Protein AF-A0ABD3CJ69-F1 (afdb_monomer)

Mean predicted aligned error: 11.93 Å

Foldseek 3Di:
DPDDPDDDDWWFADLVRPDICDDVNVPPQADPPPRHGQFDADPPDRDTDGNDTDDAPCVDPLVVVVCVVCVVQVVDLLAWEKEWEWDWDDPPDPDQQQKIKIFIWIWTSSDPPVPRPDPVRTDRPDIDIGSHDCLVCVVVRCVVVVVVLVCLAPVADFDADPVVRDTDRHHYHYSYYDYDLVVCCSVVVFPCDDCQNDVVCGVNDPDDPPD

pLDDT: mean 81.57, std 15.13, range [33.56, 97.94]

InterPro domains:
  IPR004242 Transposon, En/Spm-like [PF02992] (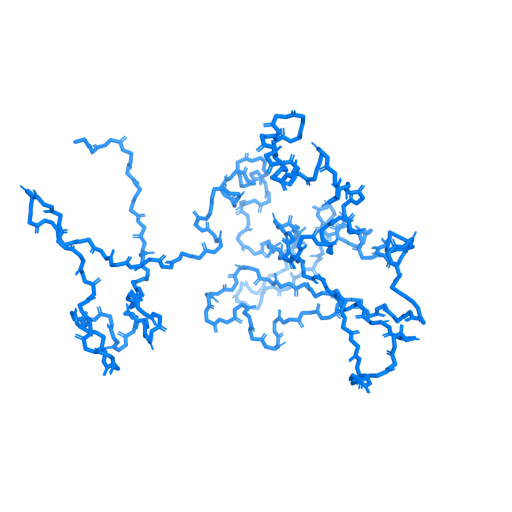53-208)

Structure (mmCIF, N/CA/C/O backbone):
data_AF-A0ABD3CJ69-F1
#
_entry.id   AF-A0ABD3CJ69-F1
#
loop_
_atom_site.group_PDB
_atom_site.id
_atom_site.type_symbol
_atom_site.label_atom_id
_atom_site.label_alt_id
_atom_site.label_comp_id
_atom_site.label_asym_id
_atom_site.label_entity_id
_atom_site.label_seq_id
_atom_site.pdbx_PDB_ins_code
_atom_site.Cartn_x
_atom_site.Cartn_y
_atom_site.Cartn_z
_atom_site.occupancy
_atom_site.B_iso_or_equiv
_atom_site.auth_seq_id
_atom_site.auth_comp_id
_atom_site.auth_asym_id
_atom_site.auth_atom_id
_atom_site.pdbx_PDB_model_num
ATOM 1 N N . MET A 1 1 ? 7.231 -4.859 33.880 1.00 34.81 1 MET A N 1
ATOM 2 C CA . MET A 1 1 ? 7.545 -3.748 32.955 1.00 34.81 1 MET A CA 1
ATOM 3 C C . MET A 1 1 ? 6.346 -3.533 32.044 1.00 34.81 1 MET A C 1
ATOM 5 O O . MET A 1 1 ? 6.160 -4.265 31.084 1.00 34.81 1 MET A O 1
ATOM 9 N N . THR A 1 2 ? 5.494 -2.590 32.431 1.00 33.56 2 THR A N 1
ATOM 10 C CA . THR A 1 2 ? 4.162 -2.290 31.882 1.00 33.56 2 THR A CA 1
ATOM 11 C C . THR A 1 2 ? 4.032 -0.765 31.864 1.00 33.56 2 THR A C 1
ATOM 13 O O . THR A 1 2 ? 3.443 -0.199 32.774 1.00 33.56 2 THR A O 1
ATOM 16 N N . TYR A 1 3 ? 4.685 -0.093 30.904 1.00 35.19 3 TYR A N 1
ATOM 17 C CA . TYR A 1 3 ? 4.727 1.383 30.841 1.00 35.19 3 TYR A CA 1
ATOM 18 C C . TYR A 1 3 ? 4.700 1.979 29.417 1.00 35.19 3 TYR A C 1
ATOM 20 O O . TYR A 1 3 ? 5.084 3.123 29.213 1.00 35.19 3 TYR A O 1
ATOM 28 N N . LEU A 1 4 ? 4.217 1.229 28.422 1.00 34.47 4 LEU A N 1
ATOM 29 C CA . LEU A 1 4 ? 3.941 1.732 27.068 1.00 34.47 4 LEU A CA 1
ATOM 30 C C . LEU A 1 4 ? 2.672 1.051 26.551 1.00 34.47 4 LEU A C 1
ATOM 32 O O . LEU A 1 4 ? 2.780 0.055 25.850 1.00 34.47 4 LEU A O 1
ATOM 36 N N . GLY A 1 5 ? 1.492 1.517 26.970 1.00 33.56 5 GLY A N 1
ATOM 37 C CA . GLY A 1 5 ? 0.166 0.944 26.676 1.00 33.56 5 GLY A CA 1
ATOM 38 C C . GLY A 1 5 ? -0.154 0.722 25.188 1.00 33.56 5 GLY A C 1
ATOM 39 O O . GLY A 1 5 ? -0.976 1.422 24.615 1.00 33.56 5 GLY A O 1
ATOM 40 N N . LEU A 1 6 ? 0.479 -0.277 24.577 1.00 39.75 6 LEU A N 1
ATOM 41 C CA . LEU A 1 6 ? 0.302 -0.752 23.209 1.00 39.75 6 LEU A CA 1
ATOM 42 C C . LEU A 1 6 ? -0.598 -1.993 23.243 1.00 39.75 6 LEU A C 1
ATOM 44 O O . LEU A 1 6 ? -0.116 -3.122 23.144 1.00 39.75 6 LEU A O 1
ATOM 48 N N . GLY A 1 7 ? -1.900 -1.795 23.440 1.00 35.28 7 GLY A N 1
ATOM 49 C CA . GLY A 1 7 ? -2.879 -2.836 23.128 1.00 35.28 7 GLY A CA 1
ATOM 50 C C . GLY A 1 7 ? -3.082 -2.890 21.614 1.00 35.28 7 GLY A C 1
ATOM 51 O O . GLY A 1 7 ? -3.358 -1.859 21.011 1.00 35.28 7 GLY A O 1
ATOM 52 N N . TYR A 1 8 ? -2.908 -4.058 20.997 1.00 58.78 8 TYR A N 1
ATOM 53 C CA . TYR A 1 8 ? -3.178 -4.296 19.575 1.00 58.78 8 TYR A CA 1
ATOM 54 C C . TYR A 1 8 ? -3.868 -5.651 19.394 1.00 58.78 8 TYR A C 1
ATOM 56 O O . TYR A 1 8 ? -3.633 -6.575 20.179 1.00 58.78 8 TYR A O 1
ATOM 64 N N . GLU A 1 9 ? -4.678 -5.792 18.346 1.00 58.91 9 GLU A N 1
ATOM 65 C CA . GLU A 1 9 ? -5.227 -7.086 17.938 1.00 58.91 9 GLU A CA 1
ATOM 66 C C . GLU A 1 9 ? -4.245 -7.778 16.993 1.00 58.91 9 GLU A C 1
ATOM 68 O O . GLU A 1 9 ? -3.838 -7.240 15.968 1.00 58.91 9 GLU A O 1
ATOM 73 N N . CYS A 1 10 ? -3.802 -8.974 17.364 1.00 73.00 10 CYS A N 1
ATOM 74 C CA . CYS A 1 10 ? -2.861 -9.757 16.577 1.00 73.00 10 CYS A CA 1
ATOM 75 C C . CYS A 1 10 ? -3.543 -10.992 16.020 1.00 73.00 10 CYS A C 1
ATOM 77 O O . CYS A 1 10 ? -4.100 -11.790 16.774 1.00 73.00 10 CYS A O 1
ATOM 79 N N . ILE A 1 11 ? -3.425 -11.200 14.709 1.00 84.31 11 ILE A N 1
ATOM 80 C CA . ILE A 1 11 ? -3.911 -12.426 14.082 1.00 84.31 11 ILE A CA 1
ATOM 81 C C . ILE A 1 11 ? -2.809 -13.472 14.194 1.00 84.31 11 ILE A C 1
ATOM 83 O O . ILE A 1 11 ? -1.708 -13.297 13.671 1.00 84.31 11 ILE A O 1
ATOM 87 N N . HIS A 1 12 ? -3.077 -14.568 14.901 1.00 90.12 12 HIS A N 1
ATOM 88 C CA . HIS A 1 12 ? -2.095 -15.642 15.020 1.00 90.12 12 HIS A CA 1
ATOM 89 C C . HIS A 1 12 ? -2.142 -16.507 13.758 1.00 90.12 12 HIS A C 1
ATOM 91 O O . HIS A 1 12 ? -3.216 -16.797 13.231 1.00 90.12 12 HIS A O 1
ATOM 97 N N . ALA A 1 13 ? -0.982 -16.964 13.305 1.00 89.31 13 ALA A N 1
ATOM 98 C CA . ALA A 1 13 ? -0.857 -17.886 12.183 1.00 89.31 13 ALA A CA 1
ATOM 99 C C . ALA A 1 13 ? -0.217 -19.200 12.641 1.00 89.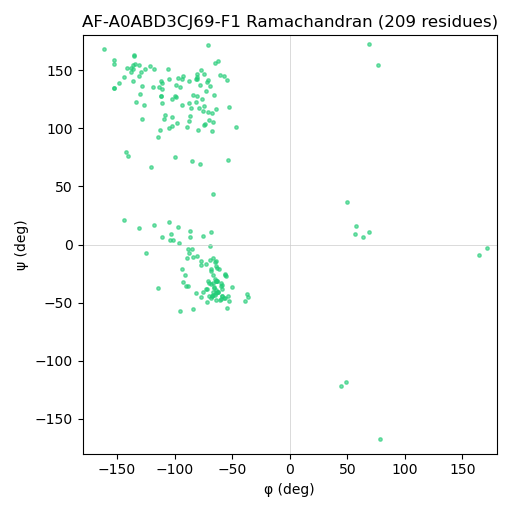31 13 ALA A C 1
ATOM 101 O O . ALA A 1 13 ? 0.564 -19.242 13.600 1.00 89.31 13 ALA A O 1
ATOM 102 N N . CYS A 1 14 ? -0.567 -20.290 11.959 1.00 91.38 14 CYS A N 1
ATOM 103 C CA . CYS A 1 14 ? 0.079 -21.583 12.143 1.00 91.38 14 CYS A CA 1
ATOM 104 C C . CYS A 1 14 ? 1.594 -21.475 11.904 1.00 91.38 14 CYS A C 1
ATOM 106 O O . CYS A 1 14 ? 2.044 -20.764 11.010 1.00 91.38 14 CYS A O 1
ATOM 108 N N . LYS A 1 15 ? 2.389 -22.246 12.657 1.00 90.62 15 LYS A N 1
ATOM 109 C CA . LYS A 1 15 ? 3.843 -22.366 12.461 1.00 90.62 15 LYS A CA 1
ATOM 110 C C . LYS A 1 15 ? 4.227 -22.672 11.001 1.00 90.62 15 LYS A C 1
ATOM 112 O O . LYS A 1 15 ? 5.243 -22.162 10.536 1.00 90.62 15 LYS A O 1
ATOM 117 N N . TYR A 1 16 ? 3.418 -23.480 10.316 1.00 89.88 16 TYR A N 1
ATOM 118 C CA . TYR A 1 16 ? 3.623 -23.938 8.937 1.00 89.88 16 TYR A CA 1
ATOM 119 C C . TYR A 1 16 ? 2.702 -23.238 7.922 1.00 89.88 16 TYR A C 1
ATOM 121 O O . TYR A 1 16 ? 2.449 -23.782 6.855 1.00 89.88 16 TYR A O 1
ATOM 129 N N . ASP A 1 17 ? 2.146 -22.073 8.277 1.00 83.06 17 ASP A N 1
ATOM 130 C CA . ASP A 1 17 ? 1.289 -21.242 7.412 1.00 83.06 17 ASP A CA 1
ATOM 131 C C . ASP A 1 17 ? 0.025 -21.937 6.871 1.00 83.06 17 ASP A C 1
ATOM 133 O O . ASP A 1 17 ? -0.631 -21.431 5.969 1.00 83.06 17 ASP A O 1
ATOM 137 N N . CYS A 1 18 ? -0.375 -23.072 7.455 1.00 88.81 18 CYS A N 1
ATOM 138 C CA . CYS A 1 18 ? -1.531 -23.830 6.975 1.00 88.81 18 CYS A CA 1
ATOM 139 C C . CYS A 1 18 ? -2.869 -23.122 7.245 1.00 88.81 18 CYS A C 1
ATOM 141 O O . CYS A 1 18 ? -3.815 -23.287 6.490 1.00 88.81 18 CYS A O 1
ATOM 143 N N . ALA A 1 19 ? -2.981 -22.372 8.346 1.00 87.56 19 ALA A N 1
ATOM 144 C CA . ALA A 1 19 ? -4.220 -21.696 8.721 1.00 87.56 19 ALA A CA 1
ATOM 145 C C . ALA A 1 19 ? -3.966 -20.438 9.559 1.00 87.56 19 ALA A C 1
ATOM 147 O O . ALA A 1 19 ? -2.966 -20.343 10.284 1.00 87.56 19 ALA A O 1
ATOM 148 N N . LEU A 1 20 ? -4.927 -19.515 9.504 1.00 89.06 20 LEU A N 1
ATOM 149 C CA . LEU A 1 20 ? -5.032 -18.364 10.396 1.00 89.06 20 LEU A CA 1
ATOM 150 C C . LEU A 1 20 ? -5.980 -18.684 11.551 1.00 89.06 20 LEU A C 1
ATOM 152 O O . LEU A 1 20 ? -7.067 -19.222 11.345 1.00 89.06 20 LEU A O 1
ATOM 156 N N . PHE A 1 21 ? -5.583 -18.313 12.765 1.00 89.56 21 PHE A N 1
ATOM 157 C CA . PHE A 1 21 ? -6.436 -18.376 13.949 1.00 89.56 21 PHE A CA 1
ATOM 158 C C . PHE A 1 21 ? -7.284 -17.106 14.016 1.00 89.56 21 PHE A C 1
ATOM 160 O O . PHE A 1 21 ? -7.020 -16.204 14.814 1.00 89.56 21 PHE A O 1
ATOM 167 N N . TRP A 1 22 ? -8.259 -17.025 13.116 1.00 86.31 22 TRP A N 1
ATOM 168 C CA . TRP A 1 22 ? -9.117 -15.863 12.902 1.00 86.31 22 TRP A CA 1
ATOM 169 C C . TRP A 1 22 ? -10.557 -16.303 12.606 1.00 86.31 22 TRP A C 1
ATOM 171 O O . TRP A 1 22 ? -10.756 -17.404 12.086 1.00 86.31 22 TRP A O 1
ATOM 181 N N . LYS A 1 23 ? -11.551 -15.462 12.938 1.00 86.12 23 LYS A N 1
ATOM 182 C CA . LYS A 1 23 ? -12.995 -15.759 12.815 1.00 86.12 23 LYS A CA 1
ATOM 183 C C . LYS A 1 23 ? -13.361 -17.123 13.418 1.00 86.12 23 LYS A C 1
ATOM 185 O O . LYS A 1 23 ? -13.142 -17.330 14.608 1.00 86.12 23 LYS A O 1
ATOM 190 N N . GLU A 1 24 ? -13.874 -18.070 12.627 1.00 89.06 24 GLU A N 1
ATOM 191 C CA . GLU A 1 24 ? -14.234 -19.415 13.099 1.00 89.06 24 GLU A CA 1
ATOM 192 C C . GLU A 1 24 ? -13.077 -20.161 13.784 1.00 89.06 24 GLU A C 1
ATOM 194 O O . GLU A 1 24 ? -13.303 -20.964 14.689 1.00 89.06 24 GLU A O 1
ATOM 199 N N . ASN A 1 25 ? -11.834 -19.846 13.417 1.00 88.69 25 ASN A N 1
ATOM 200 C CA . ASN A 1 25 ? -10.636 -20.492 13.942 1.00 88.69 25 ASN A CA 1
ATOM 201 C C . ASN A 1 25 ? -9.985 -19.710 15.095 1.00 88.69 25 ASN A C 1
ATOM 203 O O . ASN A 1 25 ? -8.949 -20.130 15.614 1.00 88.69 25 ASN A O 1
ATOM 207 N N . GLU A 1 26 ? -10.556 -18.574 15.512 1.00 88.31 26 GLU A N 1
ATOM 208 C CA . GLU A 1 26 ? -9.970 -17.682 16.524 1.00 88.31 26 GLU A CA 1
ATOM 209 C C . GLU A 1 26 ? -9.753 -18.382 17.870 1.00 88.31 26 GLU A C 1
ATOM 211 O O . GLU A 1 26 ? -8.755 -18.133 18.549 1.00 88.31 26 GLU A O 1
ATOM 216 N N . LYS A 1 27 ? -10.660 -19.288 18.248 1.00 92.69 27 LYS A N 1
ATOM 217 C CA . LYS A 1 27 ? -10.621 -19.997 19.536 1.00 92.69 27 LYS A CA 1
ATOM 218 C C . LYS A 1 27 ? -9.806 -21.291 19.507 1.00 92.69 27 LYS A C 1
ATOM 220 O O . LYS A 1 27 ? -9.642 -21.918 20.549 1.00 92.69 27 LYS A O 1
ATOM 225 N N . LEU A 1 28 ? -9.290 -21.703 18.348 1.00 93.50 28 LEU A N 1
ATOM 226 C CA . LEU A 1 28 ? -8.527 -22.943 18.245 1.00 93.50 28 LEU A CA 1
ATOM 227 C C . LEU A 1 28 ? -7.150 -22.805 18.915 1.00 93.50 28 LEU A C 1
ATOM 229 O O . LEU A 1 28 ? -6.468 -21.779 18.797 1.00 93.50 28 LEU A O 1
ATOM 233 N N . GLU A 1 29 ? -6.736 -23.864 19.614 1.00 94.25 29 GLU A N 1
ATOM 234 C CA . GLU A 1 29 ? -5.390 -23.991 20.191 1.00 94.25 29 GLU A CA 1
ATOM 235 C C . GLU A 1 29 ? -4.418 -24.729 19.262 1.00 94.25 29 GLU A C 1
ATOM 237 O O . GLU A 1 29 ? -3.204 -24.561 19.379 1.00 94.25 29 GLU A O 1
ATOM 242 N N . THR A 1 30 ? -4.936 -25.510 18.317 1.00 94.81 30 THR A N 1
ATOM 243 C CA . THR A 1 30 ? -4.167 -26.256 17.319 1.00 94.81 30 THR A CA 1
ATOM 244 C C . THR A 1 30 ? -4.647 -25.908 15.919 1.00 94.81 30 THR A C 1
ATOM 246 O O . THR A 1 30 ? -5.795 -25.524 15.702 1.00 94.81 30 THR A O 1
ATOM 249 N N . CYS A 1 31 ? -3.744 -25.993 14.947 1.00 93.12 31 CYS A N 1
ATOM 250 C CA . CYS A 1 31 ? -4.088 -25.749 13.557 1.00 93.12 31 CYS A CA 1
ATOM 251 C C . CYS A 1 31 ? -5.063 -26.832 13.059 1.00 93.12 31 CYS A C 1
ATOM 253 O O . CYS A 1 31 ? -4.725 -28.012 13.157 1.00 93.12 31 CYS A O 1
ATOM 255 N N . PRO A 1 32 ? -6.208 -26.468 12.455 1.00 94.69 3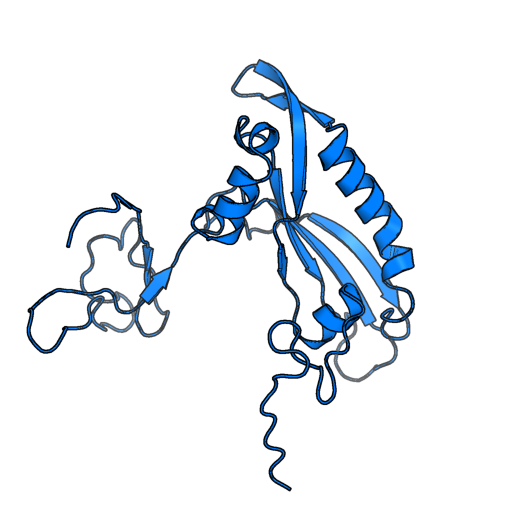2 PRO A N 1
ATOM 256 C CA . PRO A 1 32 ? -7.191 -27.445 11.983 1.00 94.69 32 PRO A CA 1
ATOM 257 C C . PRO A 1 32 ? -6.665 -28.356 10.859 1.00 94.69 32 PRO A C 1
ATOM 259 O O . PRO A 1 32 ? -7.222 -29.423 10.633 1.00 94.69 32 PRO A O 1
ATOM 262 N N . ILE A 1 33 ? -5.583 -27.961 10.176 1.00 93.50 33 ILE A N 1
ATOM 263 C CA . ILE A 1 33 ? -5.015 -28.695 9.036 1.00 93.50 33 ILE A CA 1
ATOM 264 C C . ILE A 1 33 ? -3.872 -29.614 9.472 1.00 93.50 33 ILE A C 1
ATOM 266 O O . ILE A 1 33 ? -3.920 -30.818 9.251 1.00 93.50 33 ILE A O 1
ATOM 270 N N . CYS A 1 34 ? -2.832 -29.058 10.100 1.00 94.69 34 CYS A N 1
ATOM 271 C CA . CYS A 1 34 ? -1.615 -29.807 10.434 1.00 94.69 34 CYS A CA 1
ATOM 272 C C . CYS A 1 34 ? -1.512 -30.195 11.914 1.00 94.69 34 CYS A C 1
ATOM 274 O O . CYS A 1 34 ? -0.469 -30.689 12.340 1.00 94.69 34 CYS A O 1
ATOM 276 N N . GLN A 1 35 ? -2.542 -29.901 12.718 1.00 93.81 35 GLN A N 1
ATOM 277 C CA . GLN A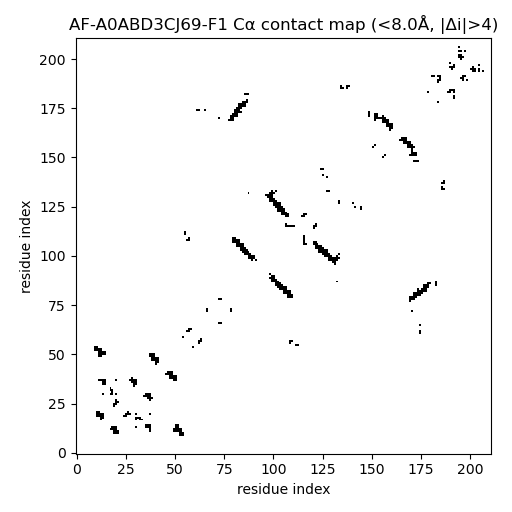 1 35 ? -2.630 -30.205 14.156 1.00 93.81 35 GLN A CA 1
ATOM 278 C C . GLN A 1 35 ? -1.494 -29.631 15.020 1.00 93.81 35 GLN A C 1
ATOM 280 O O . GLN A 1 35 ? -1.399 -29.900 16.215 1.00 93.81 35 GLN A O 1
ATOM 285 N N . THR A 1 36 ? -0.644 -28.777 14.446 1.00 93.44 36 THR A N 1
ATOM 286 C CA . THR A 1 36 ? 0.444 -28.123 15.171 1.00 93.44 36 THR A CA 1
ATOM 287 C C . THR A 1 36 ? -0.121 -27.084 16.134 1.00 93.44 36 THR A C 1
ATOM 289 O O . THR A 1 36 ? -1.060 -26.360 15.796 1.00 93.44 36 THR A O 1
ATOM 292 N N . SER A 1 37 ? 0.476 -26.982 17.323 1.00 93.25 37 SER A N 1
ATOM 293 C CA . SER A 1 37 ? 0.120 -25.982 18.333 1.00 93.25 37 SER A CA 1
ATOM 294 C C . SER A 1 37 ? 0.165 -24.555 17.772 1.00 93.25 37 SER A C 1
ATOM 296 O O . SER A 1 37 ? 1.071 -24.187 17.021 1.00 93.25 37 SER A O 1
ATOM 298 N N . ARG A 1 38 ? -0.793 -23.723 18.186 1.00 92.81 38 ARG A N 1
ATOM 299 C CA . ARG A 1 38 ? -0.778 -22.262 18.005 1.00 92.81 38 ARG A CA 1
ATOM 300 C C . ARG A 1 38 ? 0.353 -21.601 18.788 1.00 92.81 38 ARG A C 1
ATOM 302 O O . ARG A 1 38 ? 0.858 -20.552 18.386 1.00 92.81 38 ARG A O 1
ATOM 309 N N . TRP A 1 39 ? 0.730 -22.205 19.911 1.00 93.25 39 TRP A N 1
ATOM 310 C CA . TRP A 1 39 ? 1.591 -21.621 20.930 1.00 93.25 39 TRP A CA 1
ATOM 311 C C . TRP A 1 39 ? 2.959 -22.301 20.980 1.00 93.25 39 TRP A C 1
ATOM 313 O O . TRP A 1 39 ? 3.041 -23.529 20.970 1.00 93.25 39 TRP A O 1
ATOM 323 N N . LYS A 1 40 ? 4.010 -21.496 21.137 1.00 89.25 40 LYS A N 1
ATOM 324 C CA . LYS A 1 40 ? 5.320 -21.921 21.634 1.00 89.25 40 LYS A CA 1
ATOM 325 C C . LYS A 1 40 ? 5.389 -21.708 23.148 1.00 89.25 40 LYS A C 1
ATOM 327 O O . LYS A 1 40 ? 4.863 -20.717 23.666 1.00 89.25 40 LYS A O 1
ATOM 332 N N . LEU A 1 41 ? 6.037 -22.640 23.839 1.00 79.81 41 LEU A N 1
ATOM 333 C CA . LEU A 1 41 ? 6.368 -22.512 25.256 1.00 79.81 41 LEU A CA 1
ATOM 334 C C . LEU A 1 41 ? 7.638 -21.664 25.393 1.00 79.81 41 LEU A C 1
ATOM 336 O O . LEU A 1 41 ? 8.529 -21.737 24.551 1.00 79.81 41 LEU A O 1
ATOM 340 N N . ASN A 1 42 ? 7.688 -20.824 26.423 1.00 72.56 42 ASN A N 1
ATOM 341 C CA . ASN A 1 42 ? 8.879 -20.059 26.782 1.00 72.56 42 ASN A CA 1
ATOM 342 C C . ASN A 1 42 ? 9.536 -20.746 27.990 1.00 72.56 42 ASN A C 1
ATOM 344 O O . ASN A 1 42 ? 8.838 -20.942 28.992 1.00 72.56 42 ASN A O 1
ATOM 348 N N . ASP A 1 43 ? 10.826 -21.090 27.888 1.00 60.03 43 ASP A N 1
ATOM 349 C CA . ASP A 1 43 ? 11.599 -22.029 28.740 1.00 60.03 43 ASP A CA 1
ATOM 350 C C . ASP A 1 43 ? 11.818 -21.593 30.210 1.00 60.03 43 ASP A C 1
ATOM 352 O O . ASP A 1 43 ? 12.891 -21.739 30.784 1.00 60.03 43 ASP A O 1
ATOM 356 N N . GLY A 1 44 ? 10.792 -21.064 30.871 1.00 63.38 44 GLY A N 1
ATOM 357 C CA . GLY A 1 44 ? 10.858 -20.735 32.297 1.00 63.38 44 GLY A CA 1
ATOM 358 C C . GLY A 1 44 ? 9.678 -19.948 32.858 1.00 63.38 44 GLY A C 1
ATOM 359 O O . GLY A 1 44 ? 9.643 -19.694 34.055 1.00 63.38 44 GLY A O 1
ATOM 360 N N . THR A 1 45 ? 8.701 -19.546 32.035 1.00 64.06 45 THR A N 1
ATOM 361 C CA . THR A 1 45 ? 7.589 -18.679 32.493 1.00 64.06 45 THR A CA 1
ATOM 362 C C . THR A 1 45 ? 6.193 -19.239 32.228 1.00 64.06 45 THR A C 1
ATOM 364 O O . THR A 1 45 ? 5.215 -18.635 32.657 1.00 64.06 45 THR A O 1
ATOM 367 N N . GLY A 1 46 ? 6.065 -20.354 31.495 1.00 69.69 46 GLY A N 1
ATOM 368 C CA . GLY A 1 46 ? 4.762 -20.943 31.144 1.00 69.69 46 GLY A CA 1
ATOM 369 C C . GLY A 1 46 ? 3.881 -20.057 30.248 1.00 69.69 46 GLY A C 1
ATOM 370 O O . GLY A 1 46 ? 2.723 -20.383 29.990 1.00 69.69 46 GLY A O 1
ATOM 371 N N . LYS A 1 47 ? 4.405 -18.926 29.758 1.00 77.81 47 LYS A N 1
ATOM 372 C CA . LYS A 1 47 ? 3.647 -17.967 28.954 1.00 77.81 47 LYS A CA 1
ATOM 373 C C . LYS A 1 47 ? 3.430 -18.527 27.546 1.00 77.81 47 LYS A C 1
ATOM 375 O O . LYS A 1 47 ? 4.395 -18.761 26.822 1.00 77.81 47 LYS A O 1
ATOM 380 N N . LYS A 1 48 ? 2.163 -18.702 27.152 1.00 84.25 48 LYS A N 1
ATOM 381 C CA . LYS A 1 48 ? 1.773 -19.067 25.783 1.00 84.25 48 LYS A CA 1
ATOM 382 C C . LYS A 1 48 ? 2.102 -17.899 24.843 1.00 84.25 48 LYS A C 1
ATOM 384 O O . LYS A 1 48 ? 1.505 -16.829 24.950 1.00 84.25 48 LYS A O 1
ATOM 389 N N . ILE A 1 49 ? 3.063 -18.087 23.940 1.00 86.75 49 ILE A N 1
ATOM 390 C CA . ILE A 1 49 ? 3.415 -17.097 22.909 1.00 86.75 49 ILE A CA 1
ATOM 391 C C . ILE A 1 49 ? 2.990 -17.668 21.553 1.00 86.75 49 ILE A C 1
ATOM 393 O O . ILE A 1 49 ? 3.274 -18.834 21.300 1.00 86.75 49 ILE A O 1
ATOM 397 N N . PRO A 1 50 ? 2.316 -16.922 20.666 1.00 89.44 50 PRO A N 1
ATOM 398 C CA . PRO A 1 50 ? 1.959 -17.440 19.347 1.00 89.44 50 PRO A CA 1
ATOM 399 C C . PRO A 1 50 ? 3.204 -17.813 18.537 1.00 89.44 50 PRO A C 1
ATOM 401 O O . PRO A 1 50 ? 4.239 -17.147 18.633 1.00 89.44 50 PRO A O 1
ATOM 404 N N . HIS A 1 51 ? 3.109 -18.860 17.717 1.00 88.19 51 HIS A N 1
ATOM 405 C CA . HIS A 1 51 ? 4.196 -19.237 16.811 1.00 88.19 51 HIS A CA 1
ATOM 406 C C . HIS A 1 51 ? 4.470 -18.160 15.757 1.00 88.19 51 HIS A C 1
ATOM 408 O O . HIS A 1 51 ? 5.628 -17.789 15.560 1.00 88.19 51 HIS A O 1
ATOM 414 N N . LYS A 1 52 ? 3.415 -17.653 15.111 1.00 86.12 52 LYS A N 1
ATOM 415 C CA . LYS A 1 52 ? 3.469 -16.554 14.143 1.00 86.12 52 LYS A CA 1
ATOM 416 C C . LYS A 1 52 ? 2.336 -15.567 14.392 1.00 86.12 52 LYS A C 1
ATOM 418 O O . LYS A 1 52 ? 1.271 -15.940 14.885 1.00 86.12 52 LYS A O 1
ATOM 423 N N . ILE A 1 53 ? 2.588 -14.312 14.039 1.00 83.75 53 ILE A N 1
ATOM 424 C CA . ILE A 1 53 ? 1.662 -13.192 14.184 1.00 83.75 53 ILE A CA 1
ATOM 425 C C . ILE A 1 53 ? 1.672 -12.411 12.870 1.00 83.75 53 ILE A C 1
ATOM 427 O O . ILE A 1 53 ? 2.734 -11.949 12.452 1.00 83.75 53 ILE A O 1
ATOM 431 N N . LEU A 1 54 ? 0.507 -12.254 12.249 1.00 73.50 54 LEU A N 1
ATOM 432 C CA . LEU A 1 54 ? 0.289 -11.336 11.135 1.00 73.50 54 LEU A CA 1
ATOM 433 C C . LEU A 1 54 ? -0.217 -9.994 11.660 1.00 73.50 54 LEU A C 1
ATOM 435 O O . LEU A 1 54 ? -0.955 -9.937 12.647 1.00 73.50 54 LEU A O 1
ATOM 439 N N . ARG A 1 55 ? 0.206 -8.921 10.992 1.00 73.69 55 ARG A N 1
ATOM 440 C CA . ARG A 1 55 ? -0.124 -7.534 11.332 1.00 73.69 55 ARG A CA 1
ATOM 441 C C . ARG A 1 55 ? -0.591 -6.811 10.084 1.00 73.69 55 ARG A C 1
ATOM 443 O O . ARG A 1 55 ? -0.085 -7.088 8.995 1.00 73.69 55 ARG A O 1
ATOM 450 N N . HIS A 1 56 ? -1.537 -5.899 10.246 1.00 78.75 56 HIS A N 1
ATOM 451 C CA . HIS A 1 56 ? -1.984 -5.072 9.143 1.00 78.75 56 HIS A CA 1
ATOM 452 C C . HIS A 1 56 ? -0.919 -4.000 8.836 1.00 78.75 56 HIS A C 1
ATOM 454 O O . HIS A 1 56 ? -0.271 -3.508 9.762 1.00 78.75 56 HIS A O 1
ATOM 460 N N . PRO A 1 57 ? -0.736 -3.592 7.566 1.00 78.56 57 PRO A N 1
ATOM 461 C CA . PRO A 1 57 ? 0.008 -2.395 7.174 1.00 78.56 57 PRO A CA 1
ATOM 462 C C . PRO A 1 57 ? -0.143 -1.175 8.095 1.00 78.56 57 PRO A C 1
ATOM 464 O O . PRO A 1 57 ? 0.856 -0.538 8.436 1.00 78.56 57 PRO A O 1
ATOM 467 N N . ALA A 1 58 ? -1.365 -0.896 8.556 1.00 81.12 58 ALA A N 1
ATOM 468 C CA . ALA A 1 58 ? -1.659 0.213 9.471 1.00 81.12 58 ALA A CA 1
ATOM 469 C C . ALA A 1 58 ? -0.988 0.101 10.848 1.00 81.12 58 ALA A C 1
ATOM 471 O O . ALA A 1 58 ? -0.779 1.101 11.532 1.00 81.12 58 ALA A O 1
ATOM 472 N N . ASP A 1 59 ? -0.579 -1.101 11.247 1.00 76.62 59 ASP A N 1
ATOM 473 C CA . ASP A 1 59 ? 0.111 -1.322 12.516 1.00 76.62 59 ASP A CA 1
ATOM 474 C C . ASP A 1 59 ? 1.619 -1.052 12.424 1.00 76.62 59 ASP A C 1
ATOM 476 O O . ASP A 1 59 ? 2.308 -1.027 13.457 1.00 76.62 59 ASP A O 1
ATOM 480 N N . SER A 1 60 ? 2.140 -0.883 11.203 1.00 81.25 60 SER A N 1
ATOM 481 C CA . SER A 1 60 ? 3.566 -0.717 10.932 1.00 81.25 60 SER A CA 1
ATOM 482 C C . SER A 1 60 ? 4.129 0.577 11.526 1.00 81.25 60 SER A C 1
ATOM 484 O O . SER A 1 60 ? 3.420 1.552 11.782 1.00 81.25 60 SER A O 1
ATOM 486 N N . THR A 1 61 ? 5.441 0.585 11.765 1.00 81.38 61 THR A N 1
ATOM 487 C CA . THR A 1 61 ? 6.156 1.797 12.185 1.00 81.38 61 THR A CA 1
ATOM 488 C C . THR A 1 61 ? 6.107 2.864 11.100 1.00 81.38 61 THR A C 1
ATOM 490 O O . THR A 1 61 ? 5.850 4.012 11.431 1.00 81.38 61 THR A O 1
ATOM 493 N N . ALA A 1 62 ? 6.234 2.469 9.829 1.00 84.25 62 ALA A N 1
ATOM 494 C CA . ALA A 1 62 ? 6.160 3.369 8.681 1.00 84.25 62 ALA A CA 1
ATOM 495 C C . ALA A 1 62 ? 4.841 4.154 8.645 1.00 84.25 62 ALA A C 1
ATOM 497 O O . ALA A 1 62 ? 4.858 5.372 8.515 1.00 84.25 62 ALA A O 1
ATOM 498 N N . TRP A 1 63 ? 3.701 3.484 8.850 1.00 89.75 63 TRP A N 1
ATOM 499 C CA . TRP A 1 63 ? 2.402 4.160 8.924 1.00 89.75 63 TRP A CA 1
ATOM 500 C C . TRP A 1 63 ? 2.355 5.182 10.066 1.00 89.75 63 TRP A C 1
ATOM 502 O O . TRP A 1 63 ? 1.941 6.321 9.882 1.00 89.75 63 TRP A O 1
ATOM 512 N N . LYS A 1 64 ? 2.817 4.790 11.256 1.00 90.19 64 LYS A N 1
ATOM 513 C CA . LYS A 1 64 ? 2.803 5.656 12.446 1.00 90.19 64 LYS A CA 1
ATOM 514 C C . LYS A 1 64 ? 3.763 6.835 12.329 1.00 90.19 64 LYS A C 1
ATOM 516 O O . LYS A 1 64 ? 3.499 7.883 12.905 1.00 90.19 64 LYS A O 1
ATOM 521 N N . GLU A 1 65 ? 4.899 6.653 11.671 1.00 90.50 65 GLU A N 1
ATOM 522 C CA . GLU A 1 65 ? 5.860 7.721 11.396 1.00 90.50 65 GLU A CA 1
ATOM 523 C C . GLU A 1 65 ? 5.298 8.693 10.365 1.00 90.50 65 GLU A C 1
ATOM 525 O O . GLU A 1 65 ? 5.312 9.895 10.616 1.00 90.50 65 GLU A O 1
ATOM 530 N N . PHE A 1 66 ? 4.685 8.178 9.299 1.00 92.88 66 PHE A N 1
ATOM 531 C CA . PHE A 1 66 ? 3.976 8.990 8.319 1.00 92.88 66 PHE A CA 1
ATOM 532 C C . PHE A 1 66 ? 2.861 9.827 8.964 1.00 92.88 66 PHE A C 1
ATOM 534 O O . PHE A 1 66 ? 2.788 11.031 8.741 1.00 92.88 66 PHE A O 1
ATOM 541 N N . ASP A 1 67 ? 2.038 9.232 9.832 1.00 94.81 67 ASP A N 1
ATOM 542 C CA . ASP A 1 67 ? 0.962 9.960 10.518 1.00 94.81 67 ASP A CA 1
ATOM 543 C C . ASP A 1 67 ? 1.492 11.056 11.459 1.00 94.81 67 ASP A C 1
ATOM 545 O O . ASP A 1 67 ? 0.846 12.089 11.639 1.00 94.81 67 ASP A O 1
ATOM 549 N N . LYS A 1 68 ? 2.675 10.852 12.055 1.00 95.00 68 LYS A N 1
ATOM 550 C CA . LYS A 1 68 ? 3.346 11.878 12.869 1.00 95.00 68 LYS A CA 1
ATOM 551 C C . LYS A 1 68 ? 3.907 13.011 12.018 1.00 95.00 68 LYS A C 1
ATOM 553 O O . LYS A 1 68 ? 3.885 14.154 12.464 1.00 95.00 68 LYS A O 1
ATOM 558 N N . GLU A 1 69 ? 4.447 12.690 10.846 1.00 96.75 69 GLU A N 1
ATOM 559 C CA . GLU A 1 69 ? 5.024 13.663 9.917 1.00 96.75 69 GLU A CA 1
ATOM 560 C C . GLU A 1 69 ? 3.935 14.501 9.233 1.00 96.75 69 GLU A C 1
ATOM 562 O O . GLU A 1 69 ? 4.079 15.716 9.103 1.00 96.75 69 GLU A O 1
ATOM 567 N N . TYR A 1 70 ? 2.805 13.876 8.890 1.00 96.31 70 TYR A N 1
ATOM 568 C CA . TYR A 1 70 ? 1.684 14.494 8.182 1.00 96.31 70 TYR A CA 1
ATOM 569 C C . TYR A 1 70 ? 0.380 14.430 8.999 1.00 96.31 70 TYR A C 1
ATOM 571 O O . TYR A 1 70 ? -0.592 13.792 8.580 1.00 96.31 70 TYR A O 1
ATOM 579 N N . PRO A 1 71 ? 0.292 15.130 10.148 1.00 96.75 71 PRO A N 1
ATOM 580 C CA . PRO A 1 71 ? -0.876 15.058 11.026 1.00 96.75 71 PRO A CA 1
ATOM 581 C C . PRO A 1 71 ? -2.159 15.571 10.359 1.00 96.75 71 PRO A C 1
ATOM 583 O O . PRO A 1 71 ? -3.236 15.054 10.639 1.00 96.75 71 PRO A O 1
ATOM 586 N N . GLY A 1 72 ? -2.062 16.546 9.445 1.00 95.56 72 GLY A N 1
ATOM 587 C CA . GLY A 1 72 ? -3.211 17.035 8.672 1.00 95.56 72 GLY A CA 1
ATOM 588 C C . GLY A 1 72 ? -3.783 15.978 7.723 1.00 95.56 72 GLY A C 1
ATOM 589 O O . GLY A 1 72 ? -4.998 15.851 7.610 1.00 95.56 72 GLY A O 1
ATOM 590 N N . PHE A 1 73 ? -2.918 15.162 7.113 1.00 96.25 73 PHE A N 1
ATOM 591 C CA . PHE A 1 73 ? -3.342 14.019 6.306 1.00 96.25 73 PHE A CA 1
ATOM 592 C C . PHE A 1 73 ? -3.976 12.939 7.190 1.00 96.25 73 PHE A C 1
ATOM 594 O O . PHE A 1 73 ? -5.041 12.418 6.866 1.00 96.25 73 PHE A O 1
ATOM 601 N N . ALA A 1 74 ? -3.340 12.608 8.317 1.00 95.31 74 ALA A N 1
ATOM 602 C CA . ALA A 1 74 ? -3.804 11.556 9.220 1.00 95.31 74 ALA A CA 1
ATOM 603 C C . ALA A 1 74 ? -5.113 11.900 9.953 1.00 95.31 74 ALA A C 1
ATOM 605 O O . ALA A 1 74 ? -5.822 10.990 10.382 1.00 95.31 74 ALA A O 1
ATOM 606 N N . ALA A 1 75 ? -5.438 13.190 10.085 1.00 94.88 75 ALA A N 1
ATOM 607 C CA . ALA A 1 75 ? -6.645 13.660 10.756 1.00 94.88 75 ALA A CA 1
ATOM 608 C C . ALA A 1 75 ? -7.944 13.208 10.067 1.00 94.88 75 ALA A C 1
ATOM 610 O O . ALA A 1 75 ? -8.941 12.998 10.760 1.00 94.88 75 ALA A O 1
ATOM 611 N N . ASP A 1 76 ? -7.944 13.036 8.739 1.00 94.44 76 ASP A N 1
ATOM 612 C CA . ASP A 1 76 ? -9.087 12.477 8.012 1.00 94.44 76 ASP A CA 1
ATOM 613 C C . ASP A 1 76 ? -8.818 11.003 7.642 1.00 94.44 76 ASP A C 1
ATOM 615 O O . ASP A 1 76 ? -7.991 10.721 6.769 1.00 94.44 76 ASP A O 1
ATOM 619 N N . PRO A 1 77 ? -9.514 10.029 8.263 1.00 90.38 77 PRO A N 1
ATOM 620 C CA . PRO A 1 77 ? -9.311 8.606 7.982 1.00 90.38 77 PRO A CA 1
ATOM 621 C C . PRO A 1 77 ? -9.731 8.197 6.561 1.00 90.38 77 PRO A C 1
ATOM 623 O O . PRO A 1 77 ? -9.409 7.086 6.129 1.00 90.38 77 PRO A O 1
ATOM 626 N N . ARG A 1 78 ? -10.439 9.072 5.835 1.00 92.75 78 ARG A N 1
ATOM 627 C CA . ARG A 1 78 ? -10.841 8.861 4.439 1.00 92.75 78 ARG A CA 1
ATOM 628 C C . ARG A 1 78 ? -9.713 9.168 3.449 1.00 92.75 78 ARG A C 1
ATOM 630 O O . ARG A 1 78 ? -9.837 8.810 2.281 1.00 92.75 78 ARG A O 1
ATOM 637 N N . ASN A 1 79 ? -8.609 9.770 3.901 1.00 96.19 79 ASN A N 1
ATOM 638 C CA . ASN A 1 79 ? -7.399 9.911 3.095 1.00 96.19 79 ASN A CA 1
ATOM 639 C C . ASN A 1 79 ? -6.724 8.549 2.873 1.00 96.19 79 ASN A C 1
ATOM 641 O O . ASN A 1 79 ? -6.583 7.733 3.794 1.00 96.19 79 ASN A O 1
ATOM 645 N N . VAL A 1 80 ? -6.292 8.297 1.639 1.00 95.12 80 VAL A N 1
ATOM 646 C CA . VAL A 1 80 ? -5.914 6.962 1.161 1.00 95.12 80 VAL A CA 1
ATOM 647 C C . VAL A 1 80 ? -4.402 6.765 1.197 1.00 95.12 80 VAL A C 1
ATOM 649 O O . VAL A 1 80 ? -3.636 7.531 0.621 1.00 95.12 80 VAL A O 1
ATOM 652 N N . ARG A 1 81 ? -3.949 5.688 1.834 1.00 94.94 81 ARG A N 1
ATOM 653 C CA . ARG A 1 81 ? -2.555 5.240 1.786 1.00 94.94 81 ARG A CA 1
ATOM 654 C C . ARG A 1 81 ? -2.439 4.115 0.771 1.00 94.94 81 ARG A C 1
ATOM 656 O O . ARG A 1 81 ? -3.189 3.143 0.822 1.00 94.94 81 ARG A O 1
ATOM 663 N N . LEU A 1 82 ? -1.502 4.261 -0.150 1.00 95.00 82 LEU A N 1
ATOM 664 C CA . LEU A 1 82 ? -1.306 3.378 -1.288 1.00 95.00 82 LEU A CA 1
ATOM 665 C C . LEU A 1 82 ? 0.005 2.606 -1.131 1.00 95.00 82 LEU A C 1
ATOM 667 O O . LEU A 1 82 ? 1.018 3.164 -0.708 1.00 95.00 82 LEU A O 1
ATOM 671 N N . ALA A 1 83 ? 0.007 1.333 -1.513 1.00 93.19 83 ALA A N 1
ATOM 672 C CA . ALA A 1 83 ? 1.230 0.646 -1.907 1.00 93.19 83 ALA A CA 1
ATOM 673 C C . ALA A 1 83 ? 1.348 0.667 -3.430 1.00 93.19 83 ALA A C 1
ATOM 675 O O . ALA A 1 83 ? 0.342 0.533 -4.126 1.00 93.19 83 ALA A O 1
ATOM 676 N N . LEU A 1 84 ? 2.570 0.803 -3.936 1.00 93.38 84 LEU A N 1
ATOM 677 C CA . LEU A 1 84 ? 2.864 0.685 -5.361 1.00 93.38 84 LEU A CA 1
ATOM 678 C C . LEU A 1 84 ? 3.668 -0.585 -5.610 1.00 93.38 84 LEU A C 1
ATOM 680 O O . LEU A 1 84 ? 4.745 -0.743 -5.047 1.00 93.38 84 LEU A O 1
ATOM 684 N N . ALA A 1 85 ? 3.166 -1.480 -6.447 1.00 91.19 85 ALA A N 1
ATOM 685 C CA . ALA A 1 85 ? 3.864 -2.694 -6.842 1.00 91.19 85 ALA A CA 1
ATOM 686 C C . ALA A 1 85 ? 4.214 -2.641 -8.327 1.00 91.19 85 ALA A C 1
ATOM 688 O O . ALA A 1 85 ? 3.380 -2.255 -9.149 1.00 91.19 85 ALA A O 1
ATOM 689 N N . THR A 1 86 ? 5.440 -3.022 -8.668 1.00 89.19 86 THR A N 1
ATOM 690 C CA . THR A 1 86 ? 5.865 -3.172 -10.058 1.00 89.19 86 THR A CA 1
ATOM 691 C C . THR A 1 86 ? 6.910 -4.271 -10.182 1.00 89.19 86 THR A C 1
ATOM 693 O O . THR A 1 86 ? 7.784 -4.421 -9.329 1.00 89.19 86 THR A O 1
ATOM 696 N N . ASP A 1 87 ? 6.791 -5.069 -11.236 1.00 84.31 87 ASP A N 1
ATOM 697 C CA . ASP A 1 87 ? 7.741 -6.126 -11.562 1.00 84.31 87 ASP A CA 1
ATOM 698 C C . ASP A 1 87 ? 7.733 -6.379 -13.072 1.00 84.31 87 ASP A C 1
ATOM 700 O O . ASP A 1 87 ? 6.765 -6.061 -13.766 1.00 84.31 87 ASP A O 1
ATOM 704 N N . ASN A 1 88 ? 8.802 -6.961 -13.595 1.00 81.56 88 ASN A N 1
ATOM 705 C CA . ASN A 1 88 ? 8.864 -7.392 -14.978 1.00 81.56 88 ASN A CA 1
ATOM 706 C C . ASN A 1 88 ? 8.165 -8.742 -15.161 1.00 81.56 88 ASN A C 1
ATOM 708 O O . ASN A 1 88 ? 8.549 -9.734 -14.542 1.00 81.56 88 ASN A O 1
ATOM 712 N N . PHE A 1 89 ? 7.243 -8.840 -16.117 1.00 79.12 89 PHE A N 1
ATOM 713 C CA . PHE A 1 89 ? 6.735 -10.130 -16.570 1.00 79.12 89 PHE A CA 1
ATOM 714 C C . PHE A 1 89 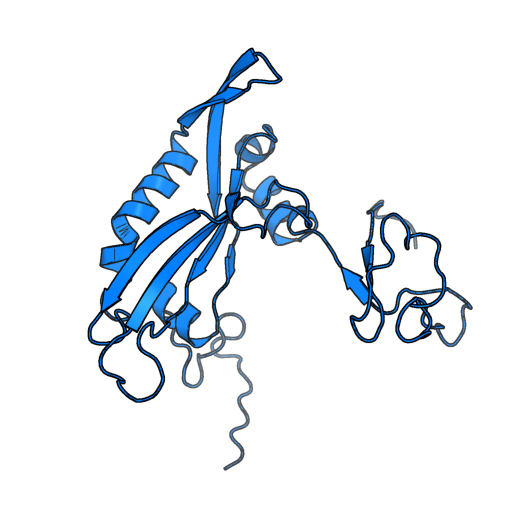? 6.744 -10.275 -18.090 1.00 79.12 89 PHE A C 1
ATOM 716 O O . PHE A 1 89 ? 6.669 -9.308 -18.845 1.00 79.12 89 PHE A O 1
ATOM 723 N N . ASN A 1 90 ? 6.812 -11.522 -18.557 1.00 80.31 90 ASN A N 1
ATOM 724 C CA . ASN A 1 90 ? 6.702 -11.845 -19.974 1.00 80.31 90 ASN A CA 1
ATOM 725 C C . ASN A 1 90 ? 5.360 -12.545 -20.260 1.00 80.31 90 ASN A C 1
ATOM 727 O O . ASN A 1 90 ? 5.207 -13.713 -19.896 1.00 80.31 90 ASN A O 1
ATOM 731 N N . PRO A 1 91 ? 4.398 -11.877 -20.926 1.00 74.56 91 PRO A N 1
ATOM 732 C CA . PRO A 1 91 ? 3.082 -12.451 -21.209 1.00 74.56 91 PRO A CA 1
ATOM 733 C C . PRO A 1 91 ? 3.101 -13.600 -22.234 1.00 74.56 91 PRO A C 1
ATOM 735 O O . PRO A 1 91 ? 2.106 -14.308 -22.352 1.00 74.56 91 PRO A O 1
ATOM 738 N N . PHE A 1 92 ? 4.197 -13.804 -22.977 1.00 76.38 92 PHE A N 1
ATOM 739 C CA . PHE A 1 92 ? 4.254 -14.743 -24.108 1.00 76.38 92 PHE A CA 1
ATOM 740 C C . PHE A 1 92 ? 4.936 -16.091 -23.799 1.00 76.38 92 PHE A C 1
ATOM 742 O O . PHE A 1 92 ? 5.041 -16.934 -24.688 1.00 76.38 92 PHE A O 1
ATOM 749 N N . GLY A 1 93 ? 5.348 -16.333 -22.549 1.00 60.22 93 GLY A N 1
ATOM 750 C CA . GLY A 1 93 ? 5.876 -17.628 -22.098 1.00 60.22 93 GLY A CA 1
ATOM 751 C C . GLY A 1 93 ? 7.324 -17.936 -22.524 1.00 60.22 93 GLY A C 1
ATOM 752 O O . GLY A 1 93 ? 7.850 -17.409 -23.503 1.00 60.22 93 GLY A O 1
ATOM 753 N N . ASN A 1 94 ? 7.990 -18.786 -21.728 1.00 57.41 94 ASN A N 1
ATOM 754 C CA . ASN A 1 94 ? 9.412 -19.159 -21.805 1.00 57.41 94 ASN A CA 1
ATOM 755 C C . ASN A 1 94 ? 9.883 -19.515 -23.227 1.00 57.41 94 ASN A C 1
ATOM 757 O O . ASN A 1 94 ? 9.660 -20.635 -23.671 1.00 57.41 94 ASN A O 1
ATOM 761 N N . MET A 1 95 ? 10.558 -18.570 -23.895 1.00 53.75 95 MET A N 1
ATOM 762 C CA . MET A 1 95 ? 11.641 -18.746 -24.894 1.00 53.75 95 MET A CA 1
ATOM 763 C C . MET A 1 95 ? 11.904 -17.467 -25.708 1.00 53.75 95 MET A C 1
ATOM 765 O O . MET A 1 95 ? 12.905 -17.387 -26.415 1.00 53.75 95 MET A O 1
ATOM 769 N N . SER A 1 96 ? 11.066 -16.435 -25.585 1.00 54.38 96 SER A N 1
ATOM 770 C CA . SER A 1 96 ? 11.346 -15.110 -26.144 1.00 54.38 96 SER A CA 1
ATOM 771 C C . SER A 1 96 ? 11.812 -14.164 -25.036 1.00 54.38 96 SER A C 1
ATOM 773 O O . SER A 1 96 ? 11.007 -13.632 -24.287 1.00 54.38 96 SER A O 1
ATOM 775 N N . THR A 1 97 ? 13.115 -13.904 -24.926 1.00 56.34 97 THR A N 1
ATOM 776 C CA . THR A 1 97 ? 13.662 -12.823 -24.073 1.00 56.34 97 THR A CA 1
ATOM 777 C C . THR A 1 97 ? 13.454 -11.427 -24.680 1.00 56.34 97 THR A C 1
ATOM 779 O O . THR A 1 97 ? 13.993 -10.440 -24.181 1.00 56.34 97 THR A O 1
ATOM 782 N N . SER A 1 98 ? 12.698 -11.329 -25.779 1.00 61.97 98 SER A N 1
ATOM 783 C CA . SER A 1 98 ? 12.536 -10.109 -26.571 1.00 61.97 98 SER A CA 1
ATOM 784 C C . SER A 1 98 ? 11.270 -9.325 -26.237 1.00 61.97 98 SER A C 1
ATOM 786 O O . SER A 1 98 ? 10.844 -8.502 -27.048 1.00 61.97 98 SER A O 1
ATOM 788 N N . TYR A 1 99 ? 10.617 -9.617 -25.111 1.00 73.62 99 TYR A N 1
ATOM 789 C CA . TYR A 1 99 ? 9.489 -8.829 -24.640 1.00 73.62 99 TYR A CA 1
ATOM 790 C C . TYR A 1 99 ? 9.350 -8.903 -23.119 1.00 73.62 99 TYR A C 1
ATOM 792 O O . TYR A 1 99 ? 9.428 -9.971 -22.515 1.00 73.62 99 TYR A O 1
ATOM 800 N N . SER A 1 100 ? 9.137 -7.743 -22.523 1.00 77.56 100 SER A N 1
ATOM 801 C CA . SER A 1 100 ? 8.942 -7.504 -21.098 1.00 77.56 100 SER A CA 1
ATOM 802 C C . SER A 1 100 ? 7.789 -6.535 -20.933 1.00 77.56 100 SER A C 1
ATOM 804 O O . SER A 1 100 ? 7.679 -5.569 -21.694 1.00 77.56 100 SER A O 1
ATOM 806 N N . MET A 1 101 ? 6.960 -6.765 -19.930 1.00 85.00 101 MET A N 1
ATOM 807 C CA . MET A 1 101 ? 5.851 -5.902 -19.581 1.00 85.00 101 MET A CA 1
ATOM 808 C C . MET A 1 101 ? 5.901 -5.606 -18.092 1.00 85.00 101 MET A C 1
ATOM 810 O O . MET A 1 101 ? 6.020 -6.520 -17.283 1.00 85.00 101 MET A O 1
ATOM 814 N N . TRP A 1 102 ? 5.824 -4.326 -17.750 1.00 86.69 102 TRP A N 1
ATOM 815 C CA . TRP A 1 102 ? 5.880 -3.853 -16.373 1.00 86.69 102 TRP A CA 1
ATOM 816 C C . TRP A 1 102 ? 4.517 -3.275 -15.983 1.00 86.69 102 TRP A C 1
ATOM 818 O O . TRP A 1 102 ? 4.196 -2.149 -16.381 1.00 86.69 102 TRP A O 1
ATOM 828 N N . PRO A 1 103 ? 3.668 -4.046 -15.285 1.00 90.50 103 PRO A N 1
ATOM 829 C CA . PRO A 1 103 ? 2.464 -3.532 -14.664 1.00 90.50 103 PRO A CA 1
ATOM 830 C C . PRO A 1 103 ? 2.844 -2.697 -13.444 1.00 90.50 103 PRO A C 1
ATOM 832 O O . PRO A 1 103 ? 3.619 -3.129 -12.597 1.00 90.50 103 PRO A O 1
ATOM 835 N N . VAL A 1 104 ? 2.257 -1.512 -13.342 1.00 91.81 104 VAL A N 1
ATOM 836 C CA . VAL A 1 104 ? 2.343 -0.665 -12.154 1.00 91.81 104 VAL A CA 1
ATOM 837 C C . VAL A 1 104 ? 0.984 -0.698 -11.484 1.00 91.81 104 VAL A C 1
ATOM 839 O O . VAL A 1 104 ? -0.004 -0.205 -12.035 1.00 91.81 104 VAL A O 1
ATOM 842 N N . ILE A 1 105 ? 0.933 -1.320 -10.313 1.00 94.12 105 ILE A N 1
ATOM 843 C CA . ILE A 1 105 ? -0.299 -1.584 -9.577 1.00 94.12 105 ILE A CA 1
ATOM 844 C C . ILE A 1 105 ? -0.304 -0.732 -8.313 1.00 94.12 105 ILE A C 1
ATOM 846 O O . ILE A 1 105 ? 0.641 -0.775 -7.526 1.00 94.12 105 ILE A O 1
ATOM 850 N N . LEU A 1 106 ? -1.383 0.017 -8.105 1.00 94.88 106 LEU A N 1
ATOM 851 C CA . LEU A 1 106 ? -1.660 0.713 -6.854 1.00 94.88 106 LEU A CA 1
ATOM 852 C C . LEU A 1 106 ? -2.649 -0.092 -6.010 1.00 94.88 106 LEU A C 1
ATOM 854 O O . LEU A 1 106 ? -3.645 -0.604 -6.522 1.00 94.88 106 LEU A O 1
ATOM 858 N N . VAL A 1 107 ? -2.377 -0.176 -4.709 1.00 93.19 107 VAL A N 1
ATOM 859 C CA . VAL A 1 107 ? -3.176 -0.945 -3.748 1.00 93.19 107 VAL A CA 1
ATOM 860 C C . VAL A 1 107 ? -3.585 -0.054 -2.571 1.00 93.19 107 VAL A C 1
ATOM 862 O O . VAL A 1 107 ? -2.698 0.442 -1.871 1.00 93.19 107 VAL A O 1
ATOM 865 N N . PRO A 1 108 ? -4.888 0.152 -2.302 1.00 93.12 108 PRO A N 1
ATOM 866 C CA . PRO A 1 108 ? -5.361 0.928 -1.163 1.00 93.12 108 PRO A CA 1
ATOM 867 C C . PRO A 1 108 ? -5.223 0.127 0.137 1.00 93.12 108 PRO A C 1
ATOM 869 O O . PRO A 1 108 ? -5.895 -0.879 0.365 1.00 93.12 108 PRO A O 1
ATOM 872 N N . LEU A 1 109 ? -4.368 0.610 1.033 1.00 90.50 109 LEU A N 1
ATOM 873 C CA . LEU A 1 109 ? -4.049 -0.040 2.305 1.00 90.50 109 LEU A CA 1
ATOM 874 C C . LEU A 1 109 ? -5.035 0.298 3.430 1.00 90.50 109 LEU A C 1
ATOM 876 O O . LEU A 1 109 ? -4.907 -0.229 4.529 1.00 90.50 109 LEU A O 1
ATOM 880 N N . ASN A 1 110 ? -6.004 1.184 3.192 1.00 89.75 110 ASN A N 1
ATOM 881 C CA . ASN A 1 110 ? -7.056 1.504 4.164 1.00 89.75 110 ASN A CA 1
ATOM 882 C C . ASN A 1 110 ? -8.082 0.367 4.306 1.00 89.75 110 ASN A C 1
ATOM 884 O O . ASN A 1 110 ? -8.854 0.353 5.263 1.00 89.75 110 ASN A O 1
ATOM 888 N N . LEU A 1 111 ? -8.115 -0.563 3.348 1.00 85.31 111 LEU A N 1
ATOM 889 C CA . LEU A 1 111 ? -9.005 -1.717 3.374 1.00 85.31 111 LEU A CA 1
ATOM 890 C C . LEU A 1 111 ? -8.489 -2.786 4.339 1.00 85.31 111 LEU A C 1
ATOM 892 O O . LEU A 1 111 ? -7.279 -2.934 4.499 1.00 85.31 111 LEU A O 1
ATOM 896 N N . PRO A 1 112 ? -9.384 -3.577 4.954 1.00 78.38 112 PRO A N 1
ATOM 897 C CA . PRO A 1 112 ? -8.963 -4.634 5.855 1.00 78.38 112 PRO A CA 1
ATOM 898 C C . PRO A 1 112 ? -8.106 -5.695 5.136 1.00 78.38 112 PRO A C 1
ATOM 900 O O . PRO A 1 112 ? -8.239 -5.879 3.921 1.00 78.38 112 PRO A O 1
ATOM 903 N N . PRO A 1 113 ? -7.280 -6.464 5.877 1.00 70.56 113 PRO A N 1
ATOM 904 C CA . PRO A 1 113 ? -6.295 -7.379 5.291 1.00 70.56 113 PRO A CA 1
ATOM 905 C C . PRO A 1 113 ? -6.871 -8.426 4.323 1.00 70.56 113 PRO A C 1
ATOM 907 O O . PRO A 1 113 ? -6.159 -8.936 3.465 1.00 70.56 113 PRO A O 1
ATOM 910 N N . TRP A 1 114 ? -8.146 -8.785 4.477 1.00 69.38 114 TRP A N 1
ATOM 911 C CA . TRP A 1 114 ? -8.830 -9.770 3.634 1.00 69.38 114 TRP A CA 1
ATOM 912 C C . TRP A 1 114 ? -9.457 -9.174 2.367 1.00 69.38 114 TRP A C 1
ATOM 914 O O . TRP A 1 114 ? -9.953 -9.937 1.541 1.00 69.38 114 TRP A O 1
ATOM 924 N N . ASP A 1 115 ? -9.462 -7.848 2.217 1.00 75.06 115 ASP A N 1
ATOM 925 C CA . ASP A 1 115 ? -9.997 -7.155 1.043 1.00 75.06 115 ASP A CA 1
ATOM 926 C C . ASP A 1 115 ? -8.908 -6.433 0.249 1.00 75.06 115 ASP A C 1
ATOM 928 O O . ASP A 1 115 ? -8.951 -6.489 -0.974 1.00 75.06 115 ASP A O 1
ATOM 932 N N . CYS A 1 116 ? -7.903 -5.832 0.899 1.00 78.06 116 CYS A N 1
ATOM 933 C CA . CYS A 1 116 ? -6.939 -4.941 0.236 1.00 78.06 116 CYS A CA 1
ATOM 934 C C . CYS A 1 116 ? -6.183 -5.558 -0.955 1.00 78.06 116 CYS A C 1
ATOM 936 O O . CYS A 1 116 ? -5.791 -4.827 -1.853 1.00 78.06 116 CYS A O 1
ATOM 938 N N . MET A 1 117 ? -6.024 -6.884 -1.004 1.00 79.31 117 MET A N 1
ATOM 939 C CA . MET A 1 117 ? -5.317 -7.588 -2.085 1.00 79.31 117 MET A CA 1
ATOM 940 C C . MET A 1 117 ? -6.239 -8.283 -3.100 1.00 79.31 117 MET A C 1
ATOM 942 O O . MET A 1 117 ? -5.756 -9.075 -3.907 1.00 79.31 117 MET A O 1
ATOM 946 N N . LYS A 1 118 ? -7.559 -8.059 -3.059 1.00 81.44 118 LYS A N 1
ATOM 947 C CA . LYS A 1 118 ? -8.478 -8.646 -4.048 1.00 81.44 118 LYS A CA 1
ATOM 948 C C . LYS A 1 118 ? -8.464 -7.844 -5.348 1.00 81.44 118 LYS A C 1
ATOM 950 O O . LYS A 1 118 ? -8.415 -6.620 -5.307 1.00 81.44 118 LYS A O 1
ATOM 955 N N . ASP A 1 119 ? -8.650 -8.533 -6.472 1.00 81.62 119 ASP A N 1
ATOM 956 C CA . ASP A 1 119 ? -8.713 -7.979 -7.833 1.00 81.62 119 ASP A CA 1
ATOM 957 C C . ASP A 1 119 ? -9.450 -6.629 -7.981 1.00 81.62 119 ASP A C 1
ATOM 959 O O . ASP A 1 119 ? -8.865 -5.722 -8.569 1.00 81.62 119 ASP A O 1
ATOM 963 N N . PRO A 1 120 ? -10.673 -6.410 -7.441 1.00 88.06 120 PRO A N 1
ATOM 964 C CA . PRO A 1 120 ? -11.369 -5.123 -7.578 1.00 88.06 120 PRO A CA 1
ATOM 965 C C . PRO A 1 120 ? -10.667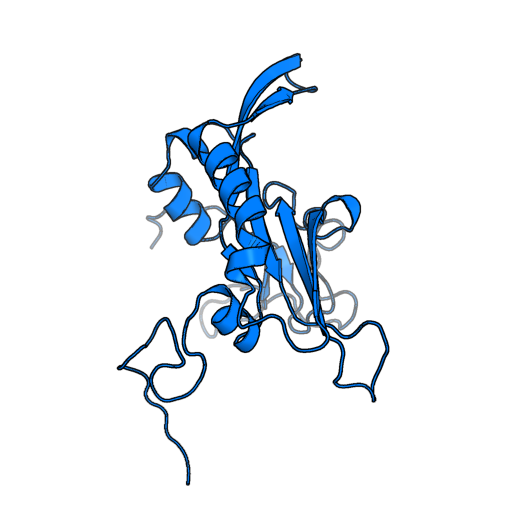 -3.937 -6.899 1.00 88.06 120 PRO A C 1
ATOM 967 O O . PRO A 1 120 ? -11.040 -2.794 -7.150 1.00 88.06 120 PRO A O 1
ATOM 970 N N . PHE A 1 121 ? -9.685 -4.191 -6.034 1.00 86.50 121 PHE A N 1
ATOM 971 C CA . PHE A 1 121 ? -8.922 -3.176 -5.309 1.00 86.50 121 PHE A CA 1
ATOM 972 C C . PHE A 1 121 ? -7.465 -3.080 -5.784 1.00 86.50 121 PHE A C 1
ATOM 974 O O . PHE A 1 121 ? -6.678 -2.346 -5.194 1.00 86.50 121 PHE A O 1
ATOM 981 N N . LEU A 1 122 ? -7.100 -3.794 -6.853 1.00 90.25 122 LEU A N 1
ATOM 982 C CA . LEU A 1 122 ? -5.802 -3.672 -7.508 1.00 90.25 122 LEU A CA 1
ATOM 983 C C . LEU A 1 122 ? -5.942 -2.755 -8.727 1.00 90.25 122 LEU A C 1
ATOM 985 O O . LEU A 1 122 ? -6.461 -3.150 -9.771 1.00 90.25 122 LEU A O 1
ATOM 989 N N . PHE A 1 123 ? -5.465 -1.519 -8.608 1.00 93.25 123 PHE A N 1
ATOM 990 C CA . PHE A 1 123 ? -5.554 -0.538 -9.686 1.00 93.25 123 PHE A CA 1
ATOM 991 C C . PHE A 1 123 ? -4.334 -0.637 -10.599 1.00 93.25 123 PHE A C 1
ATOM 993 O O . PHE A 1 123 ? -3.264 -0.112 -10.279 1.00 93.25 123 PHE A O 1
ATOM 1000 N N . LEU A 1 124 ? -4.488 -1.283 -11.758 1.00 92.62 124 LEU A N 1
ATOM 1001 C CA . LEU A 1 124 ? -3.481 -1.237 -12.819 1.00 92.62 124 LEU A CA 1
ATOM 1002 C C . LEU A 1 124 ? -3.414 0.188 -13.385 1.00 92.62 124 LEU A C 1
ATOM 1004 O O . LEU A 1 124 ? -4.232 0.576 -14.215 1.00 92.62 124 LEU A O 1
ATOM 1008 N N . SER A 1 125 ? -2.447 0.962 -12.904 1.00 92.50 125 SER A N 1
ATOM 1009 C CA . SER A 1 125 ? -2.316 2.390 -13.206 1.00 92.50 125 SER A CA 1
ATOM 1010 C C . SER A 1 125 ? -1.496 2.623 -14.470 1.00 92.50 125 SER A C 1
ATOM 1012 O O . SER A 1 125 ? -1.801 3.513 -15.257 1.00 92.50 125 SER A O 1
ATOM 1014 N N . LEU A 1 126 ? -0.473 1.795 -14.697 1.00 91.94 126 LEU A N 1
ATOM 1015 C CA . LEU A 1 126 ? 0.307 1.797 -15.932 1.00 91.94 126 LEU A CA 1
ATOM 1016 C C . LEU A 1 126 ? 0.574 0.366 -16.383 1.00 91.94 126 LEU A C 1
ATOM 1018 O O . LEU A 1 126 ? 0.761 -0.540 -15.571 1.00 91.94 126 LEU A O 1
ATOM 1022 N N . LEU A 1 127 ? 0.656 0.189 -17.696 1.00 89.94 127 LEU A N 1
ATOM 1023 C CA . LEU A 1 127 ? 1.149 -1.029 -18.316 1.00 89.94 127 LEU A CA 1
ATOM 1024 C C . LEU A 1 127 ? 2.228 -0.633 -19.315 1.00 89.94 127 LEU A C 1
ATOM 1026 O O . LEU A 1 127 ? 1.926 -0.027 -20.342 1.00 89.94 127 LEU A O 1
ATOM 1030 N N . ILE A 1 128 ? 3.486 -0.927 -18.990 1.00 86.75 128 ILE A N 1
ATOM 1031 C CA . ILE A 1 128 ? 4.636 -0.469 -19.774 1.00 86.75 128 ILE A CA 1
ATOM 1032 C C . ILE A 1 128 ? 5.179 -1.649 -20.589 1.00 86.75 128 ILE A C 1
ATOM 1034 O O . ILE A 1 128 ? 5.889 -2.497 -20.039 1.00 86.75 128 ILE A O 1
ATOM 1038 N N . PRO A 1 129 ? 4.856 -1.743 -21.891 1.00 84.62 129 PRO A N 1
ATOM 1039 C CA . PRO A 1 129 ? 5.434 -2.749 -22.767 1.00 84.62 129 PRO A CA 1
ATOM 1040 C C . PRO A 1 129 ? 6.832 -2.339 -23.240 1.00 84.62 129 PRO A C 1
ATOM 1042 O O . PRO A 1 129 ? 7.089 -1.178 -23.557 1.00 84.62 129 PRO A O 1
ATOM 1045 N N . GLY A 1 130 ? 7.728 -3.310 -23.388 1.00 74.81 130 GLY A N 1
ATOM 1046 C CA . GLY A 1 130 ? 9.055 -3.084 -23.946 1.00 74.81 130 GLY A CA 1
ATOM 1047 C C . GLY A 1 130 ? 9.613 -4.334 -24.610 1.00 74.81 130 GLY A C 1
ATOM 1048 O O . GLY A 1 130 ? 9.583 -5.418 -24.039 1.00 74.81 130 GLY A O 1
ATOM 1049 N N . LYS A 1 131 ? 10.182 -4.187 -25.814 1.00 64.00 131 LYS A N 1
ATOM 1050 C CA . LYS A 1 131 ? 10.931 -5.265 -26.496 1.00 64.00 131 LYS A CA 1
ATOM 1051 C C . LYS A 1 131 ? 12.170 -5.712 -25.688 1.00 64.00 131 LYS A C 1
ATOM 1053 O O . LYS A 1 131 ? 12.688 -6.808 -25.856 1.00 64.00 131 LYS A O 1
ATOM 1058 N N . HIS A 1 132 ? 12.633 -4.850 -24.789 1.00 65.88 132 HIS A N 1
ATOM 1059 C CA . HIS A 1 132 ? 13.600 -5.130 -23.731 1.00 65.88 132 HIS A CA 1
ATOM 1060 C C . HIS A 1 132 ? 13.098 -4.482 -22.441 1.00 65.88 132 HIS A C 1
ATOM 1062 O O . HIS A 1 132 ? 12.248 -3.590 -22.517 1.00 65.88 132 HIS A O 1
ATOM 1068 N N . SER A 1 133 ? 13.648 -4.895 -21.291 1.00 64.44 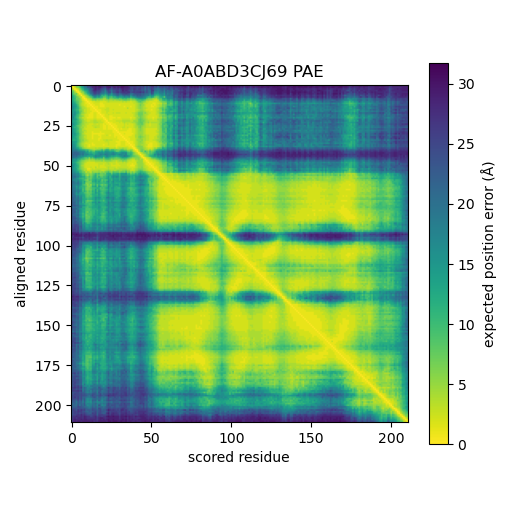133 SER A N 1
ATOM 1069 C CA . SER A 1 133 ? 13.238 -4.354 -19.993 1.00 64.44 133 SER A CA 1
ATOM 1070 C C . SER A 1 133 ? 13.326 -2.816 -20.016 1.00 64.44 133 SER A C 1
ATOM 1072 O O . SER A 1 133 ? 14.423 -2.293 -20.241 1.00 64.44 133 SER A O 1
ATOM 1074 N N . PRO A 1 134 ? 12.213 -2.076 -19.827 1.00 62.62 134 PRO A N 1
ATOM 1075 C CA . PRO A 1 134 ? 12.139 -0.615 -19.942 1.00 62.62 134 PRO A CA 1
ATOM 1076 C C . PRO A 1 134 ? 12.892 0.139 -18.837 1.00 62.62 134 PRO A C 1
ATOM 1078 O O . PRO A 1 134 ? 12.780 1.357 -18.759 1.00 62.62 134 PRO A O 1
ATOM 1081 N N . VAL A 1 135 ? 13.700 -0.558 -18.033 1.00 65.06 135 VAL A N 1
ATOM 1082 C CA . VAL A 1 135 ? 14.541 -0.062 -16.931 1.00 65.06 135 VAL A CA 1
ATOM 1083 C C . VAL A 1 135 ? 15.156 1.306 -17.203 1.00 65.06 135 VAL A C 1
ATOM 1085 O O . VAL A 1 135 ? 15.119 2.186 -16.355 1.00 65.06 135 VAL A O 1
ATOM 1088 N N . LYS A 1 136 ? 15.703 1.514 -18.405 1.00 66.81 136 LYS A N 1
ATOM 1089 C CA . LYS A 1 136 ? 16.413 2.753 -18.747 1.00 66.81 136 LYS A CA 1
ATOM 1090 C C . LYS A 1 136 ? 15.506 3.993 -18.838 1.00 66.81 136 LYS A C 1
ATOM 1092 O O . LYS A 1 136 ? 16.023 5.101 -18.771 1.00 66.81 136 LYS A O 1
ATOM 1097 N N . TYR A 1 137 ? 14.202 3.812 -19.035 1.00 75.06 137 TYR A N 1
ATOM 1098 C CA . TYR A 1 137 ? 13.236 4.892 -19.270 1.00 75.06 137 TYR A CA 1
ATOM 1099 C C . TYR A 1 137 ? 11.992 4.773 -18.384 1.00 75.06 137 TYR A C 1
ATOM 1101 O O . TYR A 1 137 ? 10.973 5.407 -18.663 1.00 75.06 137 TYR A O 1
ATOM 1109 N N . ILE A 1 138 ? 12.036 3.930 -17.346 1.00 80.88 138 ILE A N 1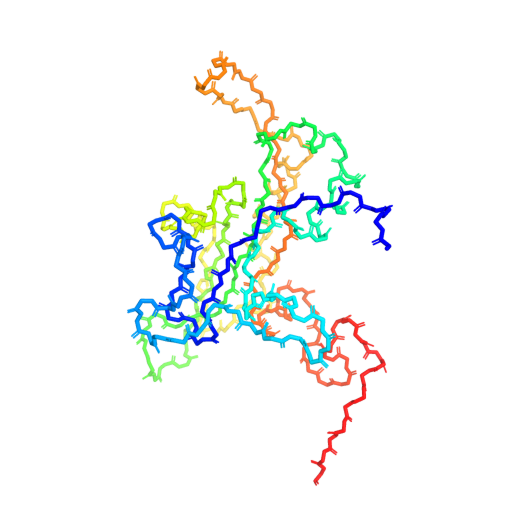
ATOM 1110 C CA . ILE A 1 138 ? 10.892 3.703 -16.459 1.00 80.88 138 ILE A CA 1
ATOM 1111 C C . ILE A 1 138 ? 10.437 5.013 -15.803 1.00 80.88 138 ILE A C 1
ATOM 1113 O O . ILE A 1 138 ? 9.242 5.259 -15.698 1.00 80.88 138 ILE A O 1
ATOM 1117 N N . ASP A 1 139 ? 11.370 5.907 -15.485 1.00 80.44 139 ASP A N 1
ATOM 1118 C CA . ASP A 1 139 ? 11.124 7.253 -14.965 1.00 80.44 139 ASP A CA 1
ATOM 1119 C C . ASP A 1 139 ? 10.280 8.125 -15.912 1.00 80.44 139 ASP A C 1
ATOM 1121 O O . ASP A 1 139 ? 9.409 8.873 -15.463 1.00 80.44 139 ASP A O 1
ATOM 1125 N N . VAL A 1 140 ? 10.494 8.007 -17.227 1.00 86.25 140 VAL A N 1
ATOM 1126 C CA . VAL A 1 140 ? 9.718 8.729 -18.246 1.00 86.25 140 VAL A CA 1
ATOM 1127 C C . VAL A 1 140 ? 8.279 8.225 -18.274 1.00 86.25 140 VAL A C 1
ATOM 1129 O O . VAL A 1 140 ? 7.350 9.031 -18.302 1.00 86.25 140 VAL A O 1
ATOM 1132 N N . TYR A 1 141 ? 8.091 6.905 -18.235 1.00 87.44 141 TYR A N 1
ATOM 1133 C CA . TYR A 1 141 ? 6.762 6.291 -18.249 1.00 87.44 141 TYR A CA 1
ATOM 1134 C C . TYR A 1 141 ? 5.998 6.495 -16.937 1.00 87.44 141 TYR A C 1
ATOM 1136 O O . TYR A 1 141 ? 4.777 6.608 -16.957 1.00 87.44 141 TYR A O 1
ATOM 1144 N N . MET A 1 142 ? 6.706 6.574 -15.809 1.00 89.06 142 MET A N 1
ATOM 1145 C CA . MET A 1 142 ? 6.123 6.803 -14.486 1.00 89.06 142 MET A CA 1
ATOM 1146 C C . MET A 1 142 ? 5.732 8.262 -14.245 1.00 89.06 142 MET A C 1
ATOM 1148 O O . MET A 1 142 ? 4.952 8.530 -13.334 1.00 89.06 142 MET A O 1
ATOM 1152 N N . ARG A 1 143 ? 6.254 9.209 -15.036 1.00 90.94 143 ARG A N 1
ATOM 1153 C CA . ARG A 1 143 ? 6.049 10.647 -14.816 1.00 90.94 143 ARG A CA 1
ATOM 1154 C C . ARG A 1 143 ? 4.573 11.056 -14.685 1.00 90.94 143 ARG A C 1
ATOM 1156 O O . ARG A 1 143 ? 4.282 11.714 -13.694 1.00 90.94 143 ARG A O 1
ATOM 1163 N N . PRO A 1 144 ? 3.645 10.637 -15.571 1.00 93.19 144 PRO A N 1
ATOM 1164 C CA . PRO A 1 144 ? 2.235 11.006 -15.434 1.00 93.19 144 PRO A CA 1
ATOM 1165 C C . PRO A 1 144 ? 1.640 10.536 -14.102 1.00 93.19 144 PRO A C 1
ATOM 1167 O O . PRO A 1 144 ? 1.011 11.313 -13.397 1.00 93.19 144 PRO A O 1
ATOM 1170 N N . LEU A 1 145 ? 1.933 9.291 -13.708 1.00 93.69 145 LEU A N 1
ATOM 1171 C CA . LEU A 1 145 ? 1.468 8.733 -12.440 1.00 93.69 145 LEU A CA 1
ATOM 1172 C C . LEU A 1 145 ? 2.057 9.484 -11.239 1.00 93.69 145 LEU A C 1
ATOM 1174 O O . LEU A 1 145 ? 1.355 9.753 -10.271 1.00 93.69 145 LEU A O 1
ATOM 1178 N N . ILE A 1 146 ? 3.345 9.831 -11.285 1.00 92.38 146 ILE A N 1
ATOM 1179 C CA . ILE A 1 146 ? 4.001 10.607 -10.224 1.00 92.38 146 ILE A CA 1
ATOM 1180 C C . ILE A 1 146 ? 3.367 11.995 -10.093 1.00 92.38 146 ILE A C 1
ATOM 1182 O O . ILE A 1 146 ? 3.192 12.469 -8.970 1.00 92.38 146 ILE A O 1
ATOM 1186 N N . ASP A 1 147 ? 3.046 12.645 -11.208 1.00 94.56 147 ASP A N 1
ATOM 1187 C CA . ASP A 1 147 ? 2.441 13.975 -11.206 1.00 94.56 147 ASP A CA 1
ATOM 1188 C C . ASP A 1 147 ? 1.016 13.928 -10.627 1.00 94.56 147 ASP A C 1
ATOM 1190 O O . ASP A 1 147 ? 0.713 14.707 -9.724 1.00 94.56 147 ASP A O 1
ATOM 1194 N N . GLU A 1 148 ? 0.199 12.941 -11.015 1.00 95.88 148 GLU A N 1
ATOM 1195 C CA . GLU A 1 148 ? -1.133 12.715 -10.426 1.00 95.88 148 GLU A CA 1
ATOM 1196 C C . GLU A 1 148 ? -1.063 12.386 -8.926 1.00 95.88 148 GLU A C 1
ATOM 1198 O O . GLU A 1 148 ? -1.847 12.898 -8.129 1.00 95.88 148 GLU A O 1
ATOM 1203 N N . LEU A 1 149 ? -0.096 11.570 -8.495 1.00 95.50 149 LEU A N 1
ATOM 1204 C CA . LEU A 1 149 ? 0.095 11.248 -7.075 1.00 95.50 149 LEU A CA 1
ATOM 1205 C C . LEU A 1 149 ? 0.521 12.469 -6.253 1.00 95.50 149 LEU A C 1
ATOM 1207 O O . LEU A 1 149 ? 0.108 12.608 -5.101 1.00 95.50 149 LEU A O 1
ATOM 1211 N N . LYS A 1 150 ? 1.340 13.358 -6.825 1.00 96.06 150 LYS A N 1
ATOM 1212 C CA . LYS A 1 150 ? 1.699 14.629 -6.184 1.00 96.06 150 LYS A CA 1
ATOM 1213 C C . LYS A 1 150 ? 0.494 15.552 -6.080 1.00 96.06 150 LYS A C 1
ATOM 1215 O O . LYS A 1 150 ? 0.301 16.147 -5.024 1.00 96.06 150 LYS A O 1
ATOM 1220 N N . GLU A 1 151 ? -0.311 15.651 -7.133 1.00 96.81 151 GLU A N 1
ATOM 1221 C CA . GLU A 1 151 ? -1.553 16.427 -7.121 1.00 96.81 151 GLU A CA 1
ATOM 1222 C C . GLU A 1 151 ? -2.522 15.895 -6.056 1.00 96.81 151 GLU A C 1
ATOM 1224 O O . GLU A 1 151 ? -2.984 16.656 -5.207 1.00 96.81 151 GLU A O 1
ATOM 1229 N N . LEU A 1 152 ? -2.739 14.576 -6.005 1.00 96.62 152 LEU A N 1
ATOM 1230 C CA . LEU A 1 152 ? -3.561 13.928 -4.978 1.00 96.62 152 LEU A CA 1
ATOM 1231 C C . LEU A 1 152 ? -3.034 14.152 -3.559 1.00 96.62 152 LEU A C 1
ATOM 1233 O O . LEU A 1 152 ? -3.823 14.205 -2.617 1.00 96.62 152 LEU A O 1
ATOM 1237 N N . PHE A 1 153 ? -1.721 14.255 -3.374 1.00 97.31 153 PHE A N 1
ATOM 1238 C CA . PHE A 1 153 ? -1.152 14.513 -2.058 1.00 97.31 153 PHE A CA 1
ATOM 1239 C C . PHE A 1 153 ? -1.290 15.984 -1.646 1.00 97.31 153 PHE A C 1
ATOM 1241 O O . PHE A 1 153 ? -1.686 16.259 -0.514 1.00 97.31 153 PHE A O 1
ATOM 1248 N N . ILE A 1 154 ? -0.988 16.919 -2.552 1.00 96.06 154 ILE A N 1
ATOM 1249 C CA . ILE A 1 154 ? -0.910 18.359 -2.264 1.00 96.06 154 ILE A CA 1
ATOM 1250 C C . ILE A 1 154 ? -2.293 19.019 -2.330 1.00 96.06 154 ILE A C 1
ATOM 1252 O O . ILE A 1 154 ? -2.725 19.633 -1.358 1.00 96.06 154 ILE A O 1
ATOM 1256 N N . GLU A 1 155 ? -2.991 18.874 -3.455 1.00 97.00 155 GLU A N 1
ATOM 1257 C CA . GLU A 1 155 ? -4.268 19.548 -3.731 1.00 97.00 155 GLU A CA 1
ATOM 1258 C C . GLU A 1 155 ? -5.474 18.693 -3.317 1.00 97.00 155 GLU A C 1
ATOM 1260 O O . GLU A 1 155 ? -6.513 19.218 -2.899 1.00 97.00 155 GLU A O 1
ATOM 1265 N N . GLY A 1 156 ? -5.328 17.368 -3.421 1.00 96.50 156 GLY A N 1
ATOM 1266 C CA . GLY A 1 156 ? -6.397 16.400 -3.189 1.00 96.50 156 GLY A CA 1
ATOM 1267 C C . GLY A 1 156 ? -7.494 16.437 -4.261 1.00 96.50 156 GLY A C 1
ATOM 1268 O O . GLY A 1 156 ? -7.548 17.320 -5.114 1.00 96.50 156 GLY A O 1
ATOM 1269 N N . ALA A 1 157 ? -8.420 15.484 -4.194 1.00 96.56 157 ALA A N 1
ATOM 1270 C CA . ALA A 1 157 ? -9.546 15.358 -5.118 1.00 96.56 157 ALA A CA 1
ATOM 1271 C C . ALA A 1 157 ? -10.892 15.479 -4.390 1.00 96.56 157 ALA A C 1
ATOM 1273 O O . ALA A 1 157 ? -11.100 14.873 -3.334 1.00 96.56 157 ALA A O 1
ATOM 1274 N N . ASP A 1 158 ? -11.831 16.241 -4.958 1.00 97.38 158 ASP A N 1
ATOM 1275 C CA . ASP A 1 158 ? -13.199 16.313 -4.435 1.00 97.38 158 ASP A CA 1
ATOM 1276 C C . ASP A 1 158 ? -13.870 14.941 -4.545 1.00 97.38 158 ASP A C 1
ATOM 1278 O O . ASP A 1 158 ? -14.076 14.408 -5.635 1.00 97.38 158 ASP A O 1
ATOM 1282 N N . THR A 1 159 ? -14.205 14.363 -3.394 1.00 96.50 159 THR A N 1
ATOM 1283 C CA . THR A 1 159 ? -14.730 13.002 -3.283 1.00 96.50 159 THR A CA 1
ATOM 1284 C C . THR A 1 159 ? -16.014 13.012 -2.470 1.00 96.50 159 THR A C 1
ATOM 1286 O O . THR A 1 159 ? -16.115 13.682 -1.442 1.00 96.50 159 THR A O 1
ATOM 1289 N N . PHE A 1 160 ? -17.017 12.269 -2.933 1.00 96.00 160 PHE A N 1
ATOM 1290 C CA . PHE A 1 160 ? -18.295 12.152 -2.242 1.00 96.00 160 PHE A CA 1
ATOM 1291 C C . PHE A 1 160 ? -18.309 10.928 -1.325 1.00 96.00 160 PHE A C 1
ATOM 1293 O O . PHE A 1 160 ? -18.173 9.792 -1.781 1.00 96.00 160 PHE A O 1
ATOM 1300 N N . ASP A 1 161 ? -18.509 11.157 -0.031 1.00 91.94 161 ASP A N 1
ATOM 1301 C CA . ASP A 1 161 ? -18.714 10.106 0.959 1.00 91.94 161 ASP A CA 1
ATOM 1302 C C . ASP A 1 161 ? -20.204 9.742 1.016 1.00 91.94 161 ASP A C 1
ATOM 1304 O O . ASP A 1 161 ? -21.039 10.515 1.489 1.00 91.94 161 ASP A O 1
ATOM 1308 N N . VAL A 1 162 ? -20.547 8.542 0.544 1.00 91.56 162 VAL A N 1
ATOM 1309 C CA . VAL A 1 162 ? -21.935 8.049 0.522 1.00 91.56 162 VAL A CA 1
ATOM 1310 C C . VAL A 1 162 ? -22.489 7.833 1.933 1.00 91.56 162 VAL A C 1
ATOM 1312 O O . VAL A 1 162 ? -23.683 8.042 2.157 1.00 91.56 162 VAL A O 1
ATOM 1315 N N . SER A 1 163 ? -21.639 7.436 2.885 1.00 91.31 163 SER A N 1
ATOM 1316 C CA . SER A 1 163 ? -22.038 7.198 4.275 1.00 91.31 163 SER A CA 1
ATOM 1317 C C . SER A 1 163 ? -22.333 8.522 4.980 1.00 91.31 163 SER A C 1
ATOM 1319 O O . SER A 1 163 ? -23.404 8.698 5.567 1.00 91.31 163 SER A O 1
ATOM 1321 N N . GLY A 1 164 ? -21.409 9.481 4.857 1.00 89.50 164 GLY A N 1
ATOM 1322 C CA . GLY A 1 164 ? -21.531 10.825 5.427 1.00 89.50 164 GLY A CA 1
ATOM 1323 C C . GLY A 1 164 ? -22.461 11.768 4.655 1.00 89.50 164 GLY A C 1
ATOM 1324 O O . GLY A 1 164 ? -22.837 12.815 5.181 1.00 89.50 164 GLY A O 1
ATOM 1325 N N . LYS A 1 165 ? -22.841 11.406 3.421 1.00 94.75 165 LYS A N 1
ATOM 1326 C CA . LYS A 1 165 ? -23.600 12.234 2.464 1.00 94.75 165 LYS A CA 1
ATOM 1327 C C . LYS A 1 165 ? -23.015 13.636 2.286 1.00 94.75 165 LYS A C 1
ATOM 1329 O O . LYS A 1 165 ? -23.752 14.611 2.138 1.00 94.75 165 LYS A O 1
ATOM 1334 N N . ASN A 1 166 ? -21.694 13.742 2.315 1.00 95.50 166 ASN A N 1
ATOM 1335 C CA . ASN A 1 166 ? -20.982 14.998 2.158 1.00 95.50 166 ASN A CA 1
ATOM 1336 C C . ASN A 1 166 ? -19.807 14.840 1.195 1.00 95.50 166 ASN A C 1
ATOM 1338 O O . ASN A 1 166 ? -19.273 13.751 0.990 1.00 95.50 166 ASN A O 1
ATOM 1342 N N . THR A 1 167 ? -19.417 15.954 0.589 1.00 96.75 167 THR A N 1
ATOM 1343 C CA . THR A 1 167 ? -18.178 16.027 -0.178 1.00 96.75 167 THR A CA 1
ATOM 1344 C C . THR A 1 167 ? -17.046 16.394 0.766 1.00 96.75 167 THR A C 1
ATOM 1346 O O . THR A 1 167 ? -17.213 17.227 1.661 1.00 96.75 167 THR A O 1
ATOM 1349 N N . PHE A 1 168 ? -15.894 15.775 0.566 1.00 94.94 168 PHE A N 1
ATOM 1350 C CA . PHE A 1 168 ? -14.658 16.110 1.251 1.00 94.94 168 PHE A CA 1
ATOM 1351 C C . PHE A 1 168 ? -13.512 16.140 0.243 1.00 94.94 168 PHE A C 1
ATOM 1353 O O . PHE A 1 168 ? -13.624 15.611 -0.865 1.00 94.94 168 PHE A O 1
ATOM 1360 N N . ARG A 1 169 ? -12.408 16.773 0.632 1.00 97.56 169 ARG A N 1
ATOM 1361 C CA . ARG A 1 169 ? -11.183 16.758 -0.158 1.00 97.56 169 ARG A CA 1
ATOM 1362 C C . ARG A 1 169 ? -10.372 15.529 0.245 1.00 97.56 169 ARG A C 1
ATOM 1364 O O . ARG A 1 169 ? -9.840 15.485 1.349 1.00 97.56 169 ARG A O 1
ATOM 1371 N N . MET A 1 170 ? -10.344 14.513 -0.613 1.00 97.00 170 MET A N 1
ATOM 1372 C CA . MET A 1 170 ? -9.580 13.289 -0.384 1.00 97.00 170 MET A CA 1
ATOM 1373 C C . MET A 1 170 ? -8.138 13.493 -0.830 1.00 97.00 170 MET A C 1
ATOM 1375 O O . MET A 1 170 ? -7.892 13.858 -1.977 1.00 97.00 170 MET A O 1
ATOM 1379 N N . HIS A 1 171 ? -7.194 13.177 0.044 1.00 97.94 171 HIS A N 1
ATOM 1380 C CA . HIS A 1 171 ? -5.779 13.108 -0.294 1.00 97.94 171 HIS A CA 1
ATOM 1381 C C . HIS A 1 171 ? -5.316 11.654 -0.383 1.00 97.94 171 HIS A C 1
ATOM 1383 O O . HIS A 1 171 ? -5.848 10.780 0.310 1.00 97.94 171 HIS A O 1
ATOM 1389 N N . ALA A 1 172 ? -4.302 11.392 -1.208 1.00 97.00 172 ALA A N 1
ATOM 1390 C CA . ALA A 1 172 ? -3.666 10.080 -1.292 1.00 97.00 172 ALA A CA 1
ATOM 1391 C C . ALA A 1 172 ? -2.141 10.172 -1.173 1.00 97.00 172 ALA A C 1
ATOM 1393 O O . ALA A 1 172 ? -1.541 11.159 -1.586 1.00 97.00 172 ALA A O 1
ATOM 1394 N N . SER A 1 173 ? -1.509 9.148 -0.598 1.00 96.50 173 SER A N 1
ATOM 1395 C CA . SER A 1 173 ? -0.050 9.079 -0.461 1.00 96.50 173 SER A CA 1
ATOM 1396 C C . SER A 1 173 ? 0.466 7.654 -0.631 1.00 96.50 173 SER A C 1
ATOM 1398 O O . SER A 1 173 ? -0.186 6.705 -0.196 1.00 96.50 173 SER A O 1
ATOM 1400 N N . ILE A 1 174 ? 1.646 7.494 -1.237 1.00 93.69 174 ILE A N 1
ATOM 1401 C CA . ILE A 1 174 ? 2.342 6.203 -1.290 1.00 93.69 174 ILE A CA 1
ATOM 1402 C C . ILE A 1 174 ? 3.083 5.980 0.027 1.00 93.69 174 ILE A C 1
ATOM 1404 O O . ILE A 1 174 ? 3.964 6.757 0.384 1.00 93.69 174 ILE A O 1
ATOM 1408 N N . LEU A 1 175 ? 2.777 4.875 0.708 1.00 91.19 175 LEU A N 1
ATOM 1409 C CA . LEU A 1 175 ? 3.433 4.499 1.959 1.00 91.19 175 LEU A CA 1
ATOM 1410 C C . LEU A 1 175 ? 4.673 3.620 1.736 1.00 91.19 175 LEU A C 1
ATOM 1412 O O . LEU A 1 175 ? 5.657 3.739 2.462 1.00 91.19 175 LEU A O 1
ATOM 1416 N N . TRP A 1 176 ? 4.643 2.740 0.732 1.00 86.56 176 TRP A N 1
ATOM 1417 C CA . TRP A 1 176 ? 5.807 1.958 0.311 1.00 86.56 176 TRP A CA 1
ATOM 1418 C C . TRP A 1 176 ? 5.646 1.395 -1.096 1.00 86.56 176 TRP A C 1
ATOM 1420 O O . TRP A 1 176 ? 4.554 1.361 -1.668 1.00 86.56 176 TRP A O 1
ATOM 1430 N N . THR A 1 177 ? 6.761 0.893 -1.621 1.00 88.31 177 THR A N 1
ATOM 1431 C CA . THR A 1 177 ? 6.796 0.127 -2.861 1.00 88.31 177 THR A CA 1
ATOM 1432 C C . THR A 1 177 ? 6.991 -1.367 -2.570 1.00 88.31 177 THR A C 1
ATOM 1434 O O . THR A 1 177 ? 7.686 -1.729 -1.620 1.00 88.31 177 THR A O 1
ATOM 1437 N N . ILE A 1 178 ? 6.341 -2.238 -3.342 1.00 85.94 178 ILE A N 1
ATOM 1438 C CA . ILE A 1 178 ? 6.417 -3.701 -3.231 1.00 85.94 178 ILE A CA 1
ATOM 1439 C C . ILE A 1 178 ? 7.075 -4.217 -4.504 1.00 85.94 178 ILE A C 1
ATOM 1441 O O . ILE A 1 178 ? 6.403 -4.456 -5.503 1.00 85.94 178 ILE A O 1
ATOM 1445 N N . ASN A 1 179 ? 8.393 -4.369 -4.454 1.00 82.06 179 ASN A N 1
ATOM 1446 C CA . ASN A 1 179 ? 9.199 -4.792 -5.592 1.00 82.06 179 ASN A CA 1
ATOM 1447 C C . ASN A 1 179 ? 10.213 -5.840 -5.129 1.00 82.06 179 ASN A C 1
ATOM 1449 O O . ASN A 1 179 ? 10.614 -5.848 -3.957 1.00 82.06 179 ASN A O 1
ATOM 1453 N N . ASP A 1 180 ? 10.662 -6.695 -6.044 1.00 78.31 180 ASP A N 1
ATOM 1454 C CA . ASP A 1 180 ? 11.856 -7.492 -5.800 1.00 78.31 180 ASP A CA 1
ATOM 1455 C C . ASP A 1 180 ? 13.114 -6.599 -5.821 1.00 78.31 180 ASP A C 1
ATOM 1457 O O . ASP A 1 180 ? 13.071 -5.395 -6.098 1.00 78.31 180 ASP A O 1
ATOM 1461 N N . PHE A 1 181 ? 14.260 -7.162 -5.440 1.00 76.06 181 PHE A N 1
ATOM 1462 C CA . PHE A 1 181 ? 15.472 -6.360 -5.290 1.00 76.06 181 PHE A CA 1
ATOM 1463 C C . PHE A 1 181 ? 15.962 -5.760 -6.623 1.00 76.06 181 PHE A C 1
ATOM 1465 O O . PHE A 1 181 ? 16.295 -4.578 -6.630 1.00 76.06 181 PHE A O 1
ATOM 1472 N N . PRO A 1 182 ? 15.981 -6.496 -7.754 1.00 77.00 182 PRO A N 1
ATOM 1473 C CA . PRO A 1 182 ? 16.202 -5.917 -9.080 1.00 77.00 182 PRO A CA 1
ATOM 1474 C C . PRO A 1 182 ? 15.242 -4.774 -9.440 1.00 77.00 182 PRO A C 1
ATOM 1476 O O . PRO A 1 182 ? 15.722 -3.676 -9.729 1.00 77.00 182 PRO A O 1
ATOM 1479 N N . ALA A 1 183 ? 13.926 -4.986 -9.360 1.00 75.12 183 ALA A N 1
ATOM 1480 C CA . ALA A 1 183 ? 12.927 -3.988 -9.734 1.00 75.12 183 ALA A CA 1
ATOM 1481 C C . ALA A 1 183 ? 12.977 -2.748 -8.831 1.00 75.12 183 ALA A C 1
ATOM 1483 O O . ALA A 1 183 ? 12.765 -1.630 -9.301 1.00 75.12 183 ALA A O 1
ATOM 1484 N N . TYR A 1 184 ? 13.347 -2.903 -7.553 1.00 78.44 184 TYR A N 1
ATOM 1485 C CA . TYR A 1 184 ? 13.641 -1.765 -6.680 1.00 78.44 184 TYR A CA 1
ATOM 1486 C C . TYR A 1 184 ? 14.770 -0.889 -7.236 1.00 78.44 184 TYR A C 1
ATOM 1488 O O . TYR A 1 184 ? 14.655 0.336 -7.212 1.00 78.44 184 TYR A O 1
ATOM 1496 N N . GLY A 1 185 ? 15.856 -1.487 -7.733 1.00 75.06 185 GLY A N 1
ATOM 1497 C CA . GLY A 1 185 ? 16.968 -0.736 -8.323 1.00 75.06 185 GLY A CA 1
ATOM 1498 C C . GLY A 1 185 ? 16.548 0.031 -9.566 1.00 75.06 185 GLY A C 1
ATOM 1499 O O . GLY A 1 185 ? 16.894 1.201 -9.715 1.00 75.06 185 GLY A O 1
ATOM 1500 N N . ASP A 1 186 ? 15.730 -0.605 -10.399 1.00 77.94 186 ASP A N 1
ATOM 1501 C CA . ASP A 1 186 ? 15.209 -0.005 -11.623 1.00 77.94 186 ASP A CA 1
ATOM 1502 C C . ASP A 1 186 ? 14.251 1.161 -11.314 1.00 77.94 186 ASP A C 1
ATOM 1504 O O . ASP A 1 186 ? 14.344 2.215 -11.939 1.00 77.94 186 ASP A O 1
ATOM 1508 N N . LEU A 1 187 ? 13.386 1.022 -10.302 1.00 77.50 187 LEU A N 1
ATOM 1509 C CA . LEU A 1 187 ? 12.422 2.056 -9.909 1.00 77.50 187 LEU A CA 1
ATOM 1510 C C . LEU A 1 187 ? 13.061 3.228 -9.144 1.00 77.50 187 LEU A C 1
ATOM 1512 O O . LEU A 1 187 ? 12.689 4.381 -9.346 1.00 77.50 187 LEU A O 1
ATOM 1516 N N . SER A 1 188 ? 13.993 2.941 -8.232 1.00 76.50 188 SER A N 1
ATOM 1517 C CA . SER A 1 188 ? 14.620 3.951 -7.362 1.00 76.50 188 SER A CA 1
ATOM 1518 C C . SER A 1 188 ? 15.879 4.584 -7.959 1.00 76.50 188 SER A C 1
ATOM 1520 O O . SER A 1 188 ? 16.405 5.547 -7.400 1.00 76.50 188 SER A O 1
ATOM 1522 N N . GLY A 1 189 ? 16.405 4.024 -9.053 1.00 73.62 189 GLY A N 1
ATOM 1523 C CA . GLY A 1 189 ? 17.727 4.363 -9.582 1.00 73.62 189 GLY A CA 1
ATOM 1524 C C . GLY A 1 189 ? 18.884 3.896 -8.686 1.00 73.62 189 GLY A C 1
ATOM 1525 O O . GLY A 1 189 ? 20.028 4.307 -8.895 1.00 73.62 189 GLY A O 1
ATOM 1526 N N . TRP A 1 190 ? 18.614 3.065 -7.672 1.00 76.19 190 TRP A N 1
ATOM 1527 C CA . TRP A 1 190 ? 19.625 2.547 -6.755 1.00 76.19 190 TRP A CA 1
ATOM 1528 C C . TRP A 1 190 ? 20.428 1.408 -7.392 1.00 76.19 190 TRP A C 1
ATOM 1530 O O . TRP A 1 190 ? 19.875 0.486 -7.992 1.00 76.19 190 TRP A O 1
ATOM 1540 N N . SER A 1 191 ? 21.750 1.408 -7.202 1.00 73.31 191 SER A N 1
ATOM 1541 C CA . SER A 1 191 ? 22.572 0.271 -7.622 1.00 73.31 191 SER A CA 1
ATOM 1542 C C . SER A 1 191 ? 22.292 -0.926 -6.724 1.00 73.31 191 SER A C 1
ATOM 1544 O O . SER A 1 191 ? 22.760 -0.974 -5.593 1.00 73.31 191 SER A O 1
ATOM 1546 N N . THR A 1 192 ? 21.593 -1.933 -7.237 1.00 66.94 192 THR A N 1
ATOM 1547 C CA . THR A 1 192 ? 21.308 -3.196 -6.526 1.00 66.94 192 THR A CA 1
ATOM 1548 C C . THR A 1 192 ? 22.413 -4.239 -6.696 1.00 66.94 192 THR A C 1
ATOM 1550 O O . THR A 1 192 ? 22.292 -5.379 -6.248 1.00 66.94 192 THR A O 1
ATOM 1553 N N . LYS A 1 193 ? 23.529 -3.849 -7.325 1.00 68.44 193 LYS A N 1
ATOM 1554 C CA . LYS A 1 193 ? 24.713 -4.681 -7.570 1.00 68.44 193 LYS A CA 1
ATOM 1555 C C . LYS A 1 193 ? 25.960 -4.054 -6.936 1.00 68.44 193 LYS A C 1
ATOM 1557 O O . LYS A 1 193 ? 26.055 -2.836 -6.782 1.00 68.44 193 LYS A O 1
ATOM 1562 N N . GLY A 1 194 ? 26.937 -4.899 -6.604 1.00 69.12 194 GLY A N 1
ATOM 1563 C CA . GLY A 1 194 ? 28.230 -4.487 -6.041 1.00 69.12 194 GLY A CA 1
ATOM 1564 C C . GLY A 1 194 ? 28.189 -4.135 -4.548 1.00 69.12 194 GLY A C 1
ATOM 1565 O O . GLY A 1 194 ? 27.219 -4.411 -3.849 1.00 69.12 194 GLY A O 1
ATOM 1566 N N . TYR A 1 195 ? 29.256 -3.506 -4.049 1.00 65.69 195 TYR A N 1
ATOM 1567 C CA . TYR A 1 195 ? 29.450 -3.185 -2.622 1.00 65.69 195 TYR A CA 1
ATOM 1568 C C . TYR A 1 195 ? 28.508 -2.102 -2.063 1.00 65.69 195 TYR A C 1
ATOM 1570 O O . TYR A 1 195 ? 28.592 -1.758 -0.893 1.00 65.69 195 TYR A O 1
ATOM 1578 N N . MET A 1 196 ? 27.624 -1.530 -2.884 1.00 68.69 196 MET A N 1
ATOM 1579 C CA . MET A 1 196 ? 26.595 -0.571 -2.452 1.00 68.69 196 MET A CA 1
ATOM 1580 C C . MET A 1 196 ? 25.179 -1.097 -2.718 1.00 68.69 196 MET A C 1
ATOM 1582 O O . MET A 1 196 ? 24.219 -0.337 -2.673 1.00 68.69 196 MET A O 1
ATOM 1586 N N . ALA A 1 197 ? 25.046 -2.408 -2.959 1.00 71.81 197 ALA A N 1
ATOM 1587 C CA . ALA A 1 197 ? 23.774 -3.048 -3.271 1.00 71.81 197 ALA A CA 1
ATOM 1588 C C . ALA A 1 197 ? 22.689 -2.756 -2.225 1.00 71.81 197 ALA A C 1
ATOM 1590 O O . ALA A 1 197 ? 21.565 -2.432 -2.585 1.00 71.81 197 ALA A O 1
ATOM 1591 N N . CYS A 1 198 ? 23.021 -2.837 -0.931 1.00 73.94 198 CYS A N 1
ATOM 1592 C CA . CYS A 1 198 ? 22.053 -2.627 0.144 1.00 73.94 198 CYS A CA 1
ATOM 1593 C C . CYS A 1 198 ? 21.778 -1.128 0.377 1.00 73.94 198 CYS A C 1
ATOM 1595 O O . CYS A 1 198 ? 22.688 -0.427 0.831 1.00 73.94 198 CYS A O 1
ATOM 1597 N N . PRO A 1 199 ? 20.536 -0.645 0.185 1.00 69.19 199 PRO A N 1
ATOM 1598 C CA . PRO A 1 199 ? 20.188 0.755 0.427 1.00 69.19 199 PRO A CA 1
ATOM 1599 C C . PRO A 1 199 ? 20.265 1.152 1.907 1.00 69.19 199 PRO A C 1
ATOM 1601 O O . PRO A 1 199 ? 20.542 2.305 2.219 1.00 69.19 199 PRO A O 1
ATOM 1604 N N . ALA A 1 200 ? 20.092 0.199 2.829 1.00 73.50 200 ALA A N 1
ATOM 1605 C CA . ALA A 1 200 ? 20.166 0.460 4.267 1.00 73.50 200 ALA A CA 1
ATOM 1606 C C . ALA A 1 200 ? 21.610 0.496 4.796 1.00 73.50 200 ALA A C 1
ATOM 1608 O O . ALA A 1 200 ? 21.958 1.333 5.624 1.00 73.50 200 ALA A O 1
ATOM 1609 N N . CYS A 1 201 ? 22.462 -0.423 4.334 1.00 75.81 201 CYS A N 1
ATOM 1610 C CA . CYS A 1 201 ? 23.830 -0.557 4.838 1.00 75.81 201 CYS A CA 1
ATOM 1611 C C . CYS A 1 201 ? 24.839 0.275 4.036 1.00 75.81 201 CYS A C 1
ATOM 1613 O O . CYS A 1 201 ? 25.878 0.647 4.579 1.00 75.81 201 CYS A O 1
ATOM 1615 N N . ASN A 1 202 ? 24.556 0.562 2.760 1.00 71.81 202 ASN A N 1
ATOM 1616 C CA . ASN A 1 202 ? 25.425 1.286 1.832 1.00 71.81 202 ASN A CA 1
ATOM 1617 C C . ASN A 1 202 ? 26.892 0.795 1.922 1.00 71.81 202 ASN A C 1
ATOM 1619 O O . ASN A 1 202 ? 27.149 -0.405 1.786 1.00 71.81 202 ASN A O 1
ATOM 1623 N N . LYS A 1 203 ? 27.845 1.686 2.235 1.00 65.75 203 LYS A N 1
ATOM 1624 C CA . LYS A 1 203 ? 29.278 1.374 2.411 1.00 65.75 203 LYS A CA 1
ATOM 1625 C C . LYS A 1 203 ? 29.589 0.443 3.592 1.00 65.75 203 LYS A C 1
ATOM 1627 O O . LYS A 1 203 ? 30.695 -0.076 3.674 1.00 65.75 203 LYS A O 1
ATOM 1632 N N . GLY A 1 204 ? 28.649 0.252 4.515 1.00 65.19 204 GLY A N 1
ATOM 1633 C CA . GLY A 1 204 ? 28.769 -0.632 5.677 1.00 65.19 204 GLY A CA 1
ATOM 1634 C C . GLY A 1 204 ? 28.365 -2.082 5.402 1.00 65.19 204 GLY A C 1
ATOM 1635 O O . GLY A 1 204 ? 28.170 -2.851 6.342 1.00 65.19 204 GLY A O 1
ATOM 1636 N N . THR A 1 205 ? 28.184 -2.473 4.138 1.00 64.50 205 THR A N 1
ATOM 1637 C CA . THR A 1 205 ? 27.894 -3.867 3.792 1.00 64.50 205 THR A CA 1
ATOM 1638 C C . THR A 1 205 ? 29.127 -4.751 3.992 1.00 64.50 205 THR A C 1
ATOM 1640 O O . THR A 1 205 ? 30.115 -4.665 3.268 1.00 64.50 205 THR A O 1
ATOM 1643 N N . TYR A 1 206 ? 29.051 -5.676 4.950 1.00 58.09 206 TYR A N 1
ATOM 1644 C CA . TYR A 1 206 ? 30.022 -6.763 5.098 1.00 58.09 206 TYR A CA 1
ATOM 1645 C C . TYR A 1 206 ? 29.751 -7.862 4.062 1.00 58.09 206 TYR A C 1
ATOM 1647 O O . TYR A 1 206 ? 29.301 -8.957 4.399 1.00 58.09 206 TYR A O 1
ATOM 1655 N N . SER A 1 207 ? 29.989 -7.588 2.780 1.00 57.56 207 SER A N 1
ATOM 1656 C CA . SER A 1 207 ? 29.944 -8.641 1.766 1.00 57.56 207 SER A CA 1
ATOM 1657 C C . SER A 1 207 ? 31.198 -9.514 1.890 1.00 57.56 207 SER A C 1
ATOM 1659 O O . SER A 1 207 ? 32.276 -9.119 1.445 1.00 57.56 207 SER A O 1
ATOM 1661 N N . ARG A 1 208 ? 31.083 -10.708 2.481 1.00 48.88 208 ARG A N 1
ATOM 1662 C CA . ARG A 1 208 ? 32.090 -11.761 2.286 1.00 48.88 208 ARG A CA 1
ATOM 1663 C C . ARG A 1 208 ? 31.812 -12.410 0.936 1.00 48.88 208 ARG A C 1
ATOM 1665 O O . ARG A 1 208 ? 30.923 -13.247 0.828 1.00 48.88 208 ARG A O 1
ATOM 1672 N N . GLN A 1 209 ? 32.540 -12.003 -0.097 1.00 46.88 209 GLN A N 1
ATOM 1673 C CA . GLN A 1 209 ? 32.655 -12.833 -1.290 1.00 46.88 209 GLN A CA 1
ATOM 1674 C C . GLN A 1 209 ? 33.580 -13.992 -0.916 1.00 46.88 209 GLN A C 1
ATOM 1676 O O . GLN A 1 209 ? 34.782 -13.794 -0.761 1.00 46.88 209 GLN A O 1
ATOM 1681 N N . ASN A 1 210 ? 33.013 -15.177 -0.682 1.00 37.06 210 ASN A N 1
ATOM 1682 C CA . ASN A 1 210 ? 33.810 -16.397 -0.728 1.00 37.06 210 ASN A CA 1
ATOM 1683 C C . ASN A 1 210 ? 34.235 -16.560 -2.193 1.00 37.06 210 ASN A C 1
ATOM 1685 O O . ASN A 1 210 ?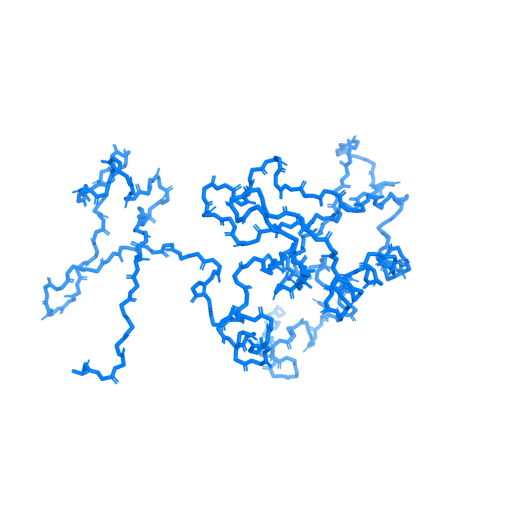 33.385 -16.830 -3.042 1.00 37.06 210 ASN A O 1
ATOM 1689 N N . LEU A 1 211 ? 35.511 -16.272 -2.463 1.00 36.56 211 LEU A N 1
ATOM 1690 C CA . LEU A 1 211 ? 36.210 -16.715 -3.669 1.00 36.56 211 LEU A CA 1
ATOM 1691 C C . LEU A 1 211 ? 36.242 -18.246 -3.716 1.00 36.56 211 LEU A C 1
ATOM 1693 O O . LEU A 1 211 ? 36.378 -18.854 -2.628 1.00 36.56 211 LEU A O 1
#

Secondary structure (DSSP, 8-state):
---S------EEE-TTSS-EE-GGGTT-SB-TTT--BSEEPPTTT---EESEEE--GGGSHHHHHHHHH-HHHHT-TTSEEEEEEE--B-TT-TT-TT-EEEEEEEEETTS-TTTTTSGGG-EEEEEEEESS-GGGGHHHHHHHHHHHHHHHHHT-EEEEETTTTEEEEE-EEEEEEE--HHHHHHHH----SGGG--TTTGGG-------

Solvent-accessible surface area (backbone atoms only — not comparable to full-atom values): 12641 Å² total; per-residue (Å²): 143,88,88,71,96,76,86,79,88,70,42,35,27,28,76,80,69,78,46,61,38,48,80,96,35,48,84,53,61,45,32,93,80,78,62,46,54,34,52,41,82,45,104,83,72,79,48,79,37,66,58,30,72,52,76,55,72,75,74,36,67,67,47,54,49,48,37,67,76,38,49,79,59,55,70,43,82,80,38,42,40,26,35,41,32,42,51,84,43,56,95,83,55,100,83,62,85,59,44,26,34,33,48,33,32,39,27,48,59,80,44,58,85,92,49,28,83,39,72,97,41,53,42,75,75,43,76,48,77,24,62,47,76,54,54,92,49,42,68,69,73,42,41,65,59,53,52,52,47,48,42,24,50,75,74,33,42,87,38,76,39,79,88,77,71,41,75,45,76,34,32,36,45,78,78,47,74,55,50,56,69,67,45,42,17,48,75,70,71,44,55,60,60,72,74,47,29,48,86,88,48,28,88,70,53,85,76,79,77,82,125

Radius of gyration: 21.75 Å; Cα contacts (8 Å, |Δi|>4): 314; chains: 1; bounding box: 60×50×60 Å

Organism: NCBI:txid1961234

Nearest PDB structures (foldseek):
  7kse-assembly1_A  TM=3.003E-01  e=1.248E+00  Eastern chimpanzee simian foamy virus
  5t90-assembly1_D  TM=3.283E-01  e=3.313E+00  Lymnaea stagnalis
  8jr8-assembly1_C  TM=3.162E-01  e=6.483E+00  Maribacter polysiphoniae
  7n0w-assembly1_D  TM=3.350E-01  e=4.229E+00  Lymnaea stagnalis
  8v55-assembly1_B  TM=1.898E-01  e=6.099E+00  Homo sapiens

Sequence (211 aa):
MTYLGLGYECIHACKYDCALFWKENEKLETCPICQTSRWKLNDGTGKKIPHKILRHPADSTAWKEFDKEYPGFAADPRNVRLALATDNFNPFGNMSTSYSMWPVILVPLNLPPWDCMKDPFLFLSLLIPGKHSPVKYIDVYMRPLIDELKELFIEGADTFDVSGKNTFRMHASILWTINDFPAYGDLSGWSTKGYMACPACNKGTYSRQNL